Protein AF-A0A955G6Y8-F1 (afdb_monomer)

Structure (mmCIF, N/CA/C/O backbone):
data_AF-A0A955G6Y8-F1
#
_entry.id   AF-A0A955G6Y8-F1
#
loop_
_atom_site.group_PDB
_atom_site.id
_atom_site.type_symbol
_atom_site.label_atom_id
_atom_site.label_alt_id
_atom_site.label_comp_id
_atom_site.label_asym_id
_atom_site.label_entity_id
_atom_site.label_seq_id
_atom_site.pdbx_PDB_ins_code
_atom_site.Cartn_x
_atom_site.Cartn_y
_atom_site.Cartn_z
_atom_site.occupancy
_atom_site.B_iso_or_equiv
_atom_site.auth_seq_id
_atom_site.auth_comp_id
_atom_site.auth_asym_id
_atom_site.auth_atom_id
_atom_site.pdbx_PDB_model_num
ATOM 1 N N . ALA A 1 1 ? 24.377 -9.697 69.376 1.00 39.97 1 ALA A N 1
ATOM 2 C CA . ALA A 1 1 ? 24.903 -10.098 68.060 1.00 39.97 1 ALA A CA 1
ATOM 3 C C .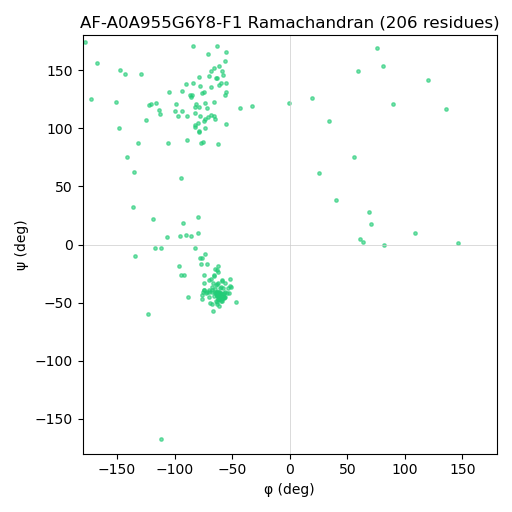 ALA A 1 1 ? 23.828 -9.850 67.005 1.00 39.97 1 ALA A C 1
ATOM 5 O O . ALA A 1 1 ? 22.808 -10.519 66.998 1.00 39.97 1 ALA A O 1
ATOM 6 N N . SER A 1 2 ? 23.995 -8.742 66.289 1.00 33.03 2 SER A N 1
ATOM 7 C CA . SER A 1 2 ? 23.931 -8.580 64.831 1.00 33.03 2 SER A CA 1
ATOM 8 C C . SER A 1 2 ? 23.219 -9.638 63.954 1.00 33.03 2 SER A C 1
ATOM 10 O O . SER A 1 2 ? 23.675 -10.774 63.922 1.00 33.03 2 SER A O 1
ATOM 12 N N . VAL A 1 3 ? 22.268 -9.134 63.134 1.00 37.19 3 VAL A N 1
ATOM 13 C CA . VAL A 1 3 ? 21.934 -9.435 61.705 1.00 37.19 3 VAL A CA 1
ATOM 14 C C . VAL A 1 3 ? 21.530 -10.877 61.310 1.00 37.19 3 VAL A C 1
ATOM 16 O O . VAL A 1 3 ? 22.011 -11.834 61.883 1.00 37.19 3 VAL A O 1
ATOM 19 N N . ALA A 1 4 ? 20.682 -11.168 60.315 1.00 33.84 4 ALA A N 1
ATOM 20 C CA . ALA A 1 4 ? 20.017 -10.410 59.252 1.00 33.84 4 ALA A CA 1
ATOM 21 C C . ALA A 1 4 ? 18.903 -11.283 58.624 1.00 33.84 4 ALA A C 1
ATOM 23 O O . ALA A 1 4 ? 19.052 -12.499 58.569 1.00 33.84 4 ALA A O 1
ATOM 24 N N . GLY A 1 5 ? 17.901 -10.631 58.017 1.00 31.22 5 GLY A N 1
ATOM 25 C CA . GLY A 1 5 ? 17.250 -11.076 56.769 1.00 31.22 5 GLY A CA 1
ATOM 26 C C . GLY A 1 5 ? 16.034 -12.008 56.914 1.00 31.22 5 GLY A C 1
ATOM 27 O O . GLY A 1 5 ? 16.149 -13.094 57.453 1.00 31.22 5 GLY A O 1
ATOM 28 N N . GLY A 1 6 ? 14.833 -11.686 56.428 1.00 28.47 6 GLY A N 1
ATOM 29 C CA . GLY A 1 6 ? 14.419 -10.565 55.589 1.00 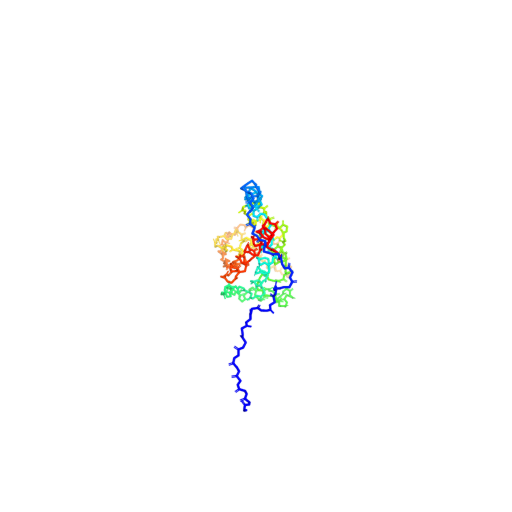28.47 6 GLY A CA 1
ATOM 30 C C . GLY A 1 6 ? 12.890 -10.517 55.428 1.00 28.47 6 GLY A C 1
ATOM 31 O O . GLY A 1 6 ? 12.259 -11.497 55.059 1.00 28.47 6 GLY A O 1
ATOM 32 N N . LEU A 1 7 ? 12.339 -9.350 55.774 1.00 33.78 7 LEU A N 1
ATOM 33 C CA . LEU A 1 7 ? 11.183 -8.621 55.227 1.00 33.78 7 LEU A CA 1
ATOM 34 C C . LEU A 1 7 ? 9.966 -9.396 54.678 1.00 33.78 7 LEU A C 1
ATOM 36 O O . LEU A 1 7 ? 9.930 -9.834 53.532 1.00 33.78 7 LEU A O 1
ATOM 40 N N . SER A 1 8 ? 8.883 -9.370 55.467 1.00 36.66 8 SER A N 1
ATOM 41 C CA . SER A 1 8 ? 7.506 -9.514 54.980 1.00 36.66 8 SER A CA 1
ATOM 42 C C . SER A 1 8 ? 7.050 -8.206 54.321 1.00 36.66 8 SER A C 1
ATOM 44 O O . SER A 1 8 ? 7.132 -7.147 54.946 1.00 36.66 8 SER A O 1
ATOM 46 N N . MET A 1 9 ? 6.491 -8.275 53.112 1.00 33.09 9 MET A N 1
ATOM 47 C CA . MET A 1 9 ? 5.860 -7.134 52.439 1.00 33.09 9 MET A CA 1
ATOM 48 C C . MET A 1 9 ? 4.344 -7.118 52.705 1.00 33.09 9 MET A C 1
ATOM 50 O O . MET A 1 9 ? 3.520 -7.148 51.800 1.00 33.09 9 MET A O 1
ATOM 54 N N . ARG A 1 10 ? 3.967 -7.086 53.990 1.00 38.72 10 ARG A N 1
ATOM 55 C CA . ARG A 1 10 ? 2.592 -6.812 54.450 1.00 38.72 10 ARG A CA 1
ATOM 56 C C . ARG A 1 10 ? 2.355 -5.323 54.743 1.00 38.72 10 ARG A C 1
ATOM 58 O O . ARG A 1 10 ? 1.424 -4.979 55.462 1.00 38.72 10 ARG A O 1
ATOM 65 N N . GLN A 1 11 ? 3.195 -4.426 54.228 1.00 36.91 11 GLN A N 1
ATOM 66 C CA . GLN A 1 11 ? 3.190 -3.015 54.622 1.00 36.91 11 GLN A CA 1
ATOM 67 C C . GLN A 1 11 ? 3.294 -2.049 53.440 1.00 36.91 11 GLN A C 1
ATOM 69 O O . GLN A 1 11 ? 4.221 -1.261 53.413 1.00 36.91 11 GLN A O 1
ATOM 74 N N . ILE A 1 12 ? 2.323 -2.050 52.522 1.00 34.78 12 ILE A N 1
ATOM 75 C CA . ILE A 1 12 ? 1.779 -0.803 51.948 1.00 34.78 12 ILE A CA 1
ATOM 76 C C . ILE A 1 12 ? 0.298 -1.064 51.633 1.00 34.78 12 ILE A C 1
ATOM 78 O O . ILE A 1 12 ? 0.004 -1.734 50.655 1.00 34.78 12 ILE A O 1
ATOM 82 N N . ALA A 1 13 ? -0.595 -0.603 52.522 1.00 33.00 13 ALA A N 1
ATOM 83 C CA . ALA A 1 13 ? -2.053 -0.377 52.360 1.00 33.00 13 ALA A CA 1
ATOM 84 C C . ALA A 1 13 ? -2.863 -0.650 53.650 1.00 33.00 13 ALA A C 1
ATOM 86 O O . ALA A 1 13 ? -4.073 -0.460 53.678 1.00 33.00 13 ALA A O 1
ATOM 87 N N . GLY A 1 14 ? -2.219 -1.028 54.759 1.00 27.75 14 GLY A N 1
ATOM 88 C CA . GLY A 1 14 ? -2.870 -1.190 56.068 1.00 27.75 14 GLY A CA 1
ATOM 89 C C . GLY A 1 14 ? -3.119 0.109 56.851 1.00 27.75 14 GLY A C 1
ATOM 90 O O . GLY A 1 14 ? -3.186 0.047 58.073 1.00 27.75 14 GLY A O 1
ATOM 91 N N . ALA A 1 15 ? -3.203 1.274 56.197 1.00 31.58 15 ALA A N 1
ATOM 92 C CA . ALA A 1 15 ? -3.318 2.569 56.885 1.00 31.58 15 ALA A CA 1
ATOM 93 C C . ALA A 1 15 ? -4.623 3.344 56.620 1.00 31.58 15 ALA A C 1
ATOM 95 O O . ALA A 1 15 ? -4.826 4.378 57.242 1.00 31.58 15 ALA A O 1
ATOM 96 N N . MET A 1 16 ? -5.531 2.859 55.763 1.00 29.95 16 MET A N 1
ATOM 97 C CA . MET A 1 16 ? -6.805 3.549 55.474 1.00 29.95 16 MET A CA 1
ATOM 98 C C . MET A 1 16 ? -8.028 2.616 55.430 1.00 29.95 16 MET A C 1
ATOM 100 O O . MET A 1 16 ? -8.950 2.874 54.672 1.00 29.95 16 MET A O 1
ATOM 104 N N . GLY A 1 17 ? -8.051 1.540 56.228 1.00 29.58 17 GLY A N 1
ATOM 105 C CA . GLY A 1 17 ? -9.288 0.873 56.685 1.00 29.58 17 GLY A CA 1
ATOM 106 C C . GLY A 1 17 ? -10.454 0.701 55.691 1.00 29.58 17 GLY A C 1
ATOM 107 O O . GLY A 1 17 ? -11.602 0.837 56.099 1.00 29.58 17 GLY A O 1
ATOM 108 N N . LEU A 1 18 ? -10.192 0.411 54.415 1.00 27.31 18 LEU A N 1
ATOM 109 C CA . LEU A 1 18 ? -11.218 0.250 53.384 1.00 27.31 18 LEU A CA 1
ATOM 110 C C . LEU A 1 18 ? -10.952 -1.042 52.612 1.00 27.31 18 LEU A C 1
ATOM 112 O O . LEU A 1 18 ? -10.277 -1.062 51.586 1.00 27.31 18 LEU A O 1
ATOM 116 N N . THR A 1 19 ? -11.479 -2.153 53.117 1.00 27.14 19 THR A N 1
ATOM 117 C CA . THR A 1 19 ? -11.695 -3.353 52.303 1.00 27.14 19 THR A CA 1
ATOM 118 C C . THR A 1 19 ? -12.885 -3.092 51.387 1.00 27.14 19 THR A C 1
ATOM 120 O O . THR A 1 19 ? -14.031 -3.160 51.830 1.00 27.14 19 THR A O 1
ATOM 123 N N . PHE A 1 20 ? -12.628 -2.766 50.121 1.00 27.27 20 PHE A N 1
ATOM 124 C CA . PHE A 1 20 ? -13.670 -2.716 49.098 1.00 27.27 20 PHE A CA 1
ATOM 125 C C . PHE A 1 20 ? -13.932 -4.130 48.578 1.00 27.27 20 PHE A C 1
ATOM 127 O O . PHE A 1 20 ? -13.163 -4.668 47.785 1.00 27.27 20 PHE A O 1
ATOM 134 N N . GLU A 1 21 ? -15.030 -4.741 49.018 1.00 36.47 21 GLU A N 1
ATOM 135 C CA . GLU A 1 21 ? -15.583 -5.902 48.327 1.00 36.47 21 GLU A CA 1
ATOM 136 C C . GLU A 1 21 ? -16.361 -5.399 47.103 1.00 36.47 21 GLU A C 1
ATOM 138 O O . GLU A 1 21 ? -17.496 -4.929 47.199 1.00 36.47 21 GLU A O 1
ATOM 143 N N . PHE A 1 22 ? -15.721 -5.437 45.934 1.00 34.75 22 PHE A N 1
ATOM 144 C CA . PHE A 1 22 ? -16.349 -5.049 44.675 1.00 34.75 22 PHE A CA 1
ATOM 145 C C . PHE A 1 22 ? -17.251 -6.182 44.170 1.00 34.75 22 PHE A C 1
ATOM 147 O O . PHE A 1 22 ? -16.794 -7.129 43.534 1.00 34.75 22 PHE A O 1
ATOM 154 N N . ARG A 1 23 ? -18.554 -6.084 44.452 1.00 41.72 23 ARG A N 1
ATOM 155 C CA . ARG A 1 23 ? -19.601 -6.900 43.818 1.00 41.72 23 ARG A CA 1
ATOM 156 C C . ARG A 1 23 ? -20.366 -6.025 42.824 1.00 41.72 23 ARG A C 1
ATOM 158 O O . ARG A 1 23 ? -21.350 -5.398 43.222 1.00 41.72 23 ARG A O 1
ATOM 165 N N . PRO A 1 24 ? -19.923 -5.906 41.559 1.00 46.56 24 PRO A N 1
ATOM 166 C CA . PRO A 1 24 ? -20.679 -5.137 40.583 1.00 46.56 24 PRO A CA 1
ATOM 167 C C . PRO A 1 24 ? -22.069 -5.758 40.445 1.00 46.56 24 PRO A C 1
ATOM 169 O O . PRO A 1 24 ? -22.216 -6.982 40.439 1.00 46.56 24 PRO A O 1
ATOM 172 N N . SER A 1 25 ? -23.103 -4.924 40.346 1.00 46.06 25 SER A N 1
ATOM 173 C CA . SER A 1 25 ? -24.438 -5.448 40.078 1.00 46.06 25 SER A CA 1
ATOM 174 C C . SER A 1 25 ? -24.443 -6.127 38.697 1.00 46.06 25 SER A C 1
ATOM 176 O O . SER A 1 25 ? -23.808 -5.616 37.765 1.00 46.06 25 SER A O 1
ATOM 178 N N . PRO A 1 26 ? -25.173 -7.245 38.517 1.00 58.19 26 PRO A N 1
ATOM 179 C CA . PRO A 1 26 ? -25.300 -7.900 37.215 1.00 58.19 26 PRO A CA 1
ATOM 180 C C . PRO A 1 26 ? -25.740 -6.948 36.092 1.00 58.19 26 PRO A C 1
ATOM 182 O O . PRO A 1 26 ? -25.324 -7.120 34.955 1.00 58.19 26 PRO A O 1
ATOM 185 N N . ALA A 1 27 ? -26.509 -5.899 36.410 1.00 52.41 27 ALA A N 1
ATOM 186 C CA . ALA A 1 27 ? -26.931 -4.872 35.456 1.00 52.41 27 ALA A CA 1
ATOM 187 C C . ALA A 1 27 ? -25.781 -3.959 34.979 1.00 52.41 27 ALA A C 1
ATOM 189 O O . ALA A 1 27 ? -25.710 -3.641 33.795 1.00 52.41 27 ALA A O 1
ATOM 190 N N . ILE A 1 28 ? -24.852 -3.565 35.865 1.00 56.50 28 ILE A N 1
ATOM 191 C CA . ILE A 1 28 ? -23.647 -2.807 35.472 1.00 56.50 28 ILE A CA 1
ATOM 192 C C . ILE A 1 28 ? -22.720 -3.693 34.633 1.00 56.50 28 ILE A C 1
ATOM 194 O O . ILE A 1 28 ? -22.142 -3.229 33.652 1.00 56.50 28 ILE A O 1
ATOM 198 N N . PHE A 1 29 ? -22.599 -4.972 34.996 1.00 57.12 29 PHE A N 1
ATOM 199 C CA . PHE A 1 29 ? -21.805 -5.945 34.247 1.00 57.12 29 PHE A CA 1
ATOM 200 C C . PHE A 1 29 ? -22.393 -6.206 32.850 1.00 57.12 29 PHE A C 1
ATOM 202 O O . PHE A 1 29 ? -21.665 -6.153 31.862 1.00 57.12 29 PHE A O 1
ATOM 209 N N . ALA A 1 30 ? -23.712 -6.384 32.747 1.00 61.28 30 ALA A N 1
ATOM 210 C CA . ALA A 1 30 ? -24.419 -6.527 31.476 1.00 61.28 30 ALA A CA 1
ATOM 211 C C . ALA A 1 30 ? -24.257 -5.282 30.588 1.00 61.28 30 ALA A C 1
ATOM 213 O O . ALA A 1 30 ? -23.850 -5.410 29.439 1.00 61.28 30 ALA A O 1
ATOM 214 N N . GLY A 1 31 ? -24.444 -4.073 31.134 1.00 64.69 31 GLY A N 1
ATOM 215 C CA . GLY A 1 31 ? -24.258 -2.833 30.371 1.00 64.69 31 GLY A CA 1
ATOM 216 C C . GLY A 1 31 ? -22.823 -2.628 29.863 1.00 64.69 31 GLY A C 1
ATOM 217 O O . GLY A 1 31 ? -22.617 -2.092 28.774 1.00 64.69 31 GLY A O 1
ATOM 218 N N . LYS A 1 32 ? -21.815 -3.085 30.617 1.00 67.06 32 LYS A N 1
ATOM 219 C CA . LYS A 1 32 ? -20.412 -3.087 30.177 1.00 67.06 32 LYS A CA 1
ATOM 220 C C . LYS A 1 32 ? -20.153 -4.137 29.088 1.00 67.06 32 LYS A C 1
ATOM 222 O O . LYS A 1 32 ? -19.488 -3.819 28.107 1.00 67.06 32 LYS A O 1
ATOM 227 N N . ILE A 1 33 ? -20.719 -5.341 29.193 1.00 70.06 33 ILE A N 1
ATOM 228 C CA . ILE A 1 33 ? -20.646 -6.347 28.118 1.00 70.06 33 ILE A CA 1
ATOM 229 C C . ILE A 1 33 ? -21.318 -5.841 26.839 1.00 70.06 33 ILE A C 1
ATOM 231 O O . ILE A 1 33 ? -20.732 -5.966 25.768 1.00 70.06 33 ILE A O 1
ATOM 235 N N . ASP A 1 34 ? -22.490 -5.217 26.937 1.00 71.50 34 ASP A N 1
ATOM 236 C CA . ASP A 1 34 ? -23.196 -4.667 25.776 1.00 71.50 34 ASP A CA 1
ATOM 237 C C . ASP A 1 34 ? -22.391 -3.548 25.106 1.00 71.50 34 ASP A C 1
ATOM 239 O O . ASP A 1 34 ? -22.283 -3.507 23.880 1.00 71.50 34 ASP A O 1
ATOM 243 N N . LYS A 1 35 ? -21.759 -2.671 25.897 1.00 71.88 35 LYS A N 1
ATOM 244 C CA . LYS A 1 35 ? -20.869 -1.619 25.389 1.00 71.88 35 LYS A CA 1
ATOM 245 C C . LYS A 1 35 ? -19.651 -2.198 24.663 1.00 71.88 35 LYS A C 1
ATOM 247 O O . LYS A 1 35 ? -19.354 -1.761 23.554 1.00 71.88 35 LYS A O 1
ATOM 252 N N . LEU A 1 36 ? -18.984 -3.196 25.247 1.00 71.19 36 LEU A N 1
ATOM 253 C CA . LEU A 1 36 ? -17.860 -3.888 24.608 1.00 71.19 36 LEU A CA 1
ATOM 254 C C . LEU A 1 36 ? -18.309 -4.595 23.319 1.00 71.19 36 LEU A C 1
ATOM 256 O O . LEU A 1 36 ? -17.661 -4.485 22.283 1.00 71.19 36 LEU A O 1
ATOM 260 N N . GLY A 1 37 ? -19.456 -5.271 23.366 1.00 67.94 37 GLY A N 1
ATOM 261 C CA . GLY A 1 37 ? -20.046 -5.965 22.228 1.00 67.94 37 GLY A CA 1
ATOM 262 C C . GLY A 1 37 ? -20.497 -5.033 21.104 1.00 67.94 37 GLY A C 1
ATOM 263 O O . GLY A 1 37 ? -20.510 -5.471 19.960 1.00 67.94 37 GLY A O 1
ATOM 264 N N . LEU A 1 38 ? -20.851 -3.776 21.397 1.00 71.06 38 LEU A N 1
ATOM 265 C CA . LEU A 1 38 ? -21.110 -2.724 20.405 1.00 71.06 38 LEU A CA 1
ATOM 266 C C . LEU A 1 38 ? -19.810 -2.165 19.812 1.00 71.06 38 LEU A C 1
ATOM 268 O O . LEU A 1 38 ? -19.723 -2.016 18.594 1.00 71.06 38 LEU A O 1
ATOM 272 N N . ASP A 1 39 ? -18.800 -1.908 20.644 1.00 66.88 39 ASP A N 1
ATOM 273 C CA . ASP A 1 39 ? -17.496 -1.393 20.207 1.00 66.88 39 ASP A CA 1
ATOM 274 C C . ASP A 1 39 ? -16.749 -2.394 19.301 1.00 66.88 39 ASP A C 1
ATOM 276 O O . ASP A 1 39 ? -16.113 -1.987 18.330 1.00 66.88 39 ASP A O 1
ATOM 280 N N . ILE A 1 40 ? -16.887 -3.702 19.552 1.00 73.75 40 ILE A N 1
ATOM 281 C CA . ILE A 1 40 ? -16.264 -4.768 18.745 1.00 73.75 40 ILE A CA 1
ATOM 282 C C . ILE A 1 40 ? -16.987 -5.000 17.402 1.00 73.75 40 ILE A C 1
ATOM 284 O O . ILE A 1 40 ? -16.437 -5.641 16.508 1.00 73.75 40 ILE A O 1
ATOM 288 N N . ARG A 1 41 ? -18.191 -4.445 17.181 1.00 75.12 41 ARG A N 1
ATOM 289 C CA . ARG A 1 41 ? -18.917 -4.640 15.903 1.00 75.12 41 ARG A CA 1
ATOM 290 C C . ARG A 1 41 ? -18.209 -4.024 14.705 1.00 75.12 41 ARG A C 1
ATOM 292 O O . ARG A 1 41 ? -18.485 -4.426 13.578 1.00 75.12 41 ARG A O 1
ATOM 299 N N . SER A 1 42 ? -17.326 -3.055 14.940 1.00 85.00 42 SER A N 1
ATOM 300 C CA . SER A 1 42 ? -16.612 -2.355 13.882 1.00 85.00 42 SER A CA 1
ATOM 301 C C . SER A 1 42 ? -15.105 -2.423 14.085 1.00 85.00 42 SER A C 1
ATOM 303 O O . SER A 1 42 ? -14.525 -1.687 14.879 1.00 85.00 42 SER A O 1
ATOM 305 N N . PHE A 1 43 ? -14.443 -3.221 13.254 1.00 86.75 43 PHE A N 1
ATOM 306 C CA . PHE A 1 43 ? -12.987 -3.246 13.122 1.00 86.75 43 PHE A CA 1
ATOM 307 C C . PHE A 1 43 ? -12.455 -2.101 12.257 1.00 86.75 43 PHE A C 1
ATOM 309 O O . PHE A 1 43 ? -11.273 -2.066 11.923 1.00 86.75 43 PHE A O 1
ATOM 316 N N . ARG A 1 44 ? -13.293 -1.125 11.890 1.00 88.81 44 ARG A N 1
ATOM 317 C CA . ARG A 1 44 ? -12.882 0.003 11.046 1.00 88.81 44 ARG A CA 1
ATOM 318 C C . ARG A 1 44 ? -11.678 0.748 11.622 1.00 88.81 44 ARG A C 1
ATOM 320 O O . ARG A 1 44 ? -10.791 1.163 10.872 1.00 88.81 44 ARG A O 1
ATOM 327 N N . GLU A 1 45 ? -11.669 0.960 12.933 1.00 93.94 45 GLU A N 1
ATOM 328 C CA . GLU A 1 45 ? -10.582 1.648 13.623 1.00 93.94 45 GLU A CA 1
ATOM 329 C C . GLU A 1 45 ? -9.263 0.857 13.596 1.00 93.94 45 GLU A C 1
ATOM 331 O O . GLU A 1 45 ? -8.298 1.400 13.050 1.00 93.94 45 GLU A O 1
ATOM 336 N N . PRO A 1 46 ? -9.186 -0.398 14.086 1.00 92.94 46 PRO A N 1
ATOM 337 C CA . PRO A 1 46 ? -7.943 -1.166 14.047 1.00 92.94 46 PRO A CA 1
ATOM 338 C C . PRO A 1 46 ? -7.488 -1.442 12.608 1.00 92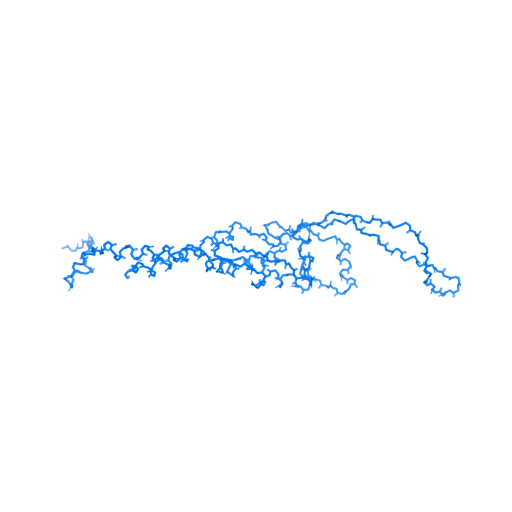.94 46 PRO A C 1
ATOM 340 O O . PRO A 1 46 ? -6.302 -1.326 12.323 1.00 92.94 46 PRO A O 1
ATOM 343 N N . LEU A 1 47 ? -8.406 -1.642 11.650 1.00 91.19 47 LEU A N 1
ATOM 344 C CA . LEU A 1 47 ? -8.066 -1.720 10.221 1.00 91.19 47 LEU A CA 1
ATOM 345 C C . LEU A 1 47 ? -7.425 -0.424 9.704 1.00 91.19 47 LEU A C 1
ATOM 347 O O . LEU A 1 47 ? -6.462 -0.458 8.941 1.00 91.19 47 LEU A O 1
ATOM 351 N N . THR A 1 48 ? -7.939 0.736 10.119 1.00 96.75 48 THR A N 1
ATOM 352 C CA . THR A 1 48 ? -7.358 2.035 9.748 1.00 96.75 48 THR A CA 1
ATOM 353 C C . THR A 1 48 ? -5.960 2.212 10.333 1.00 96.75 48 THR A C 1
ATOM 355 O O . THR A 1 48 ? -5.077 2.717 9.634 1.00 96.75 48 THR A O 1
ATOM 358 N N . ARG A 1 49 ? -5.754 1.804 11.592 1.00 97.62 49 ARG A N 1
ATOM 359 C CA . ARG A 1 49 ? -4.441 1.828 12.249 1.00 97.62 49 ARG A CA 1
ATOM 360 C C . ARG A 1 49 ? -3.470 0.891 11.528 1.00 97.62 49 ARG A C 1
ATOM 362 O O . ARG A 1 49 ? -2.437 1.367 11.069 1.00 97.62 49 ARG A O 1
ATOM 369 N N . ALA A 1 50 ? -3.859 -0.360 11.287 1.00 90.38 50 ALA A N 1
ATOM 370 C CA . ALA A 1 50 ? -3.052 -1.374 10.609 1.00 90.38 50 ALA A CA 1
ATOM 371 C C . ALA A 1 50 ? -2.604 -0.921 9.210 1.00 90.38 50 ALA A C 1
ATOM 373 O O . ALA A 1 50 ? -1.424 -1.001 8.866 1.00 90.38 50 ALA A O 1
ATOM 374 N N . VAL A 1 51 ? -3.521 -0.353 8.416 1.00 93.19 51 VAL A N 1
ATOM 375 C CA . VAL A 1 51 ? -3.182 0.163 7.082 1.00 93.19 51 VAL A CA 1
ATOM 376 C C . VAL A 1 51 ? -2.144 1.287 7.160 1.00 93.19 51 VAL A C 1
ATOM 378 O O . VAL A 1 51 ? -1.191 1.304 6.383 1.00 93.19 51 VAL A O 1
ATOM 381 N N . LYS A 1 52 ? -2.322 2.243 8.077 1.00 97.81 52 LYS A N 1
ATOM 382 C CA . LYS A 1 52 ? -1.447 3.421 8.185 1.00 97.81 52 LYS A CA 1
ATOM 383 C C . LYS A 1 52 ? -0.090 3.111 8.809 1.00 97.81 52 LYS A C 1
ATOM 385 O O . LYS A 1 52 ? 0.902 3.688 8.375 1.00 97.81 52 LYS A O 1
ATOM 390 N N . GLN A 1 53 ? -0.078 2.279 9.843 1.00 97.81 53 GLN A N 1
ATOM 391 C CA . GLN A 1 53 ? 1.082 2.048 10.700 1.00 97.81 53 GLN A CA 1
ATOM 392 C C . GLN A 1 53 ? 1.941 0.882 10.217 1.00 97.81 53 GLN A C 1
ATOM 394 O O . GLN A 1 53 ? 3.141 0.907 10.456 1.00 97.81 53 GLN A O 1
ATOM 399 N N . VAL A 1 54 ? 1.358 -0.087 9.501 1.00 94.94 54 VAL A N 1
ATOM 400 C CA . VAL A 1 54 ? 2.069 -1.308 9.0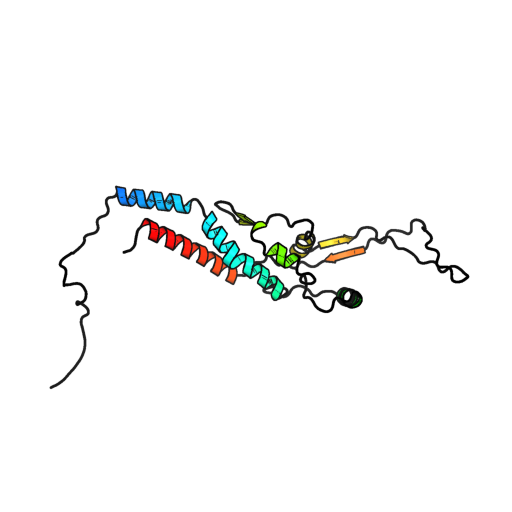95 1.00 94.94 54 VAL A CA 1
ATOM 401 C C . VAL A 1 54 ? 2.055 -1.492 7.582 1.00 94.94 54 VAL A C 1
ATOM 403 O O . VAL A 1 54 ? 3.101 -1.454 6.940 1.00 94.94 54 VAL A O 1
ATOM 406 N N . VAL A 1 55 ? 0.871 -1.602 6.970 1.00 93.12 55 VAL A N 1
ATOM 407 C CA . VAL A 1 55 ? 0.755 -1.991 5.552 1.00 93.12 55 VAL A CA 1
ATOM 408 C C . VAL A 1 55 ? 1.381 -0.960 4.609 1.00 93.12 55 VAL A C 1
ATOM 410 O O . VAL A 1 55 ? 2.157 -1.316 3.727 1.00 93.12 55 VAL A O 1
ATOM 413 N N . ILE A 1 56 ? 1.065 0.330 4.770 1.00 97.25 56 ILE A N 1
ATOM 414 C CA . ILE A 1 56 ? 1.630 1.393 3.923 1.00 97.25 56 ILE A CA 1
ATOM 415 C C . ILE A 1 56 ? 3.162 1.488 4.075 1.00 97.25 56 ILE A C 1
ATOM 417 O O . ILE A 1 56 ? 3.843 1.562 3.044 1.00 97.25 56 ILE A O 1
ATOM 421 N N . PRO A 1 57 ? 3.724 1.485 5.300 1.00 98.31 57 PRO A N 1
ATOM 422 C CA . PRO A 1 57 ? 5.167 1.378 5.501 1.00 98.31 57 PRO A CA 1
ATOM 423 C C . PRO A 1 57 ? 5.788 0.129 4.865 1.00 98.31 57 PRO A C 1
ATOM 425 O O . PRO A 1 57 ? 6.769 0.268 4.139 1.00 98.31 57 PRO A O 1
ATOM 428 N N . SER A 1 58 ? 5.184 -1.050 5.030 1.00 95.81 58 SER A N 1
ATOM 429 C CA . SER A 1 58 ? 5.673 -2.301 4.432 1.00 95.81 58 SER A CA 1
ATOM 430 C C . SER A 1 58 ? 5.722 -2.244 2.902 1.00 95.81 58 SER A C 1
ATOM 432 O O . SER A 1 58 ? 6.735 -2.591 2.291 1.00 95.81 58 SER A O 1
ATOM 434 N N . ILE A 1 59 ? 4.676 -1.706 2.262 1.00 96.12 59 ILE A N 1
ATOM 435 C CA . ILE A 1 59 ? 4.655 -1.492 0.808 1.00 96.12 59 ILE A CA 1
ATOM 436 C C . ILE A 1 59 ? 5.815 -0.590 0.387 1.00 96.12 59 ILE A C 1
ATOM 438 O O . ILE A 1 59 ? 6.486 -0.869 -0.606 1.00 96.12 59 ILE A O 1
ATOM 442 N N . ARG A 1 60 ? 6.063 0.502 1.121 1.00 97.50 60 ARG A N 1
ATOM 443 C CA . ARG A 1 60 ? 7.193 1.397 0.837 1.00 97.50 60 ARG A CA 1
ATOM 444 C C . ARG A 1 60 ? 8.522 0.657 0.950 1.00 97.50 60 ARG A C 1
ATOM 446 O O . ARG A 1 60 ? 9.365 0.828 0.076 1.00 97.50 60 ARG A O 1
ATOM 453 N N . GLU A 1 61 ? 8.674 -0.174 1.970 1.00 97.06 61 GLU A N 1
ATOM 454 C CA . GLU A 1 61 ? 9.887 -0.954 2.180 1.00 97.06 61 GLU A CA 1
ATOM 455 C C . GLU A 1 61 ? 10.117 -1.978 1.064 1.00 97.06 61 GLU A C 1
ATOM 457 O O . GLU A 1 61 ? 11.230 -2.102 0.567 1.00 97.06 61 GLU A O 1
ATOM 462 N N . ASN A 1 62 ? 9.056 -2.609 0.552 1.00 96.25 62 ASN A N 1
ATOM 463 C CA . ASN A 1 62 ? 9.155 -3.481 -0.622 1.00 96.25 62 ASN A CA 1
ATOM 464 C C . ASN A 1 62 ? 9.723 -2.746 -1.845 1.00 96.25 62 ASN A C 1
ATOM 466 O O . ASN A 1 62 ? 10.492 -3.330 -2.602 1.00 96.25 62 ASN A O 1
ATOM 470 N N . PHE A 1 63 ? 9.370 -1.470 -2.050 1.00 96.56 63 PHE A N 1
ATOM 471 C CA . PHE A 1 63 ? 9.976 -0.659 -3.111 1.00 96.56 63 PHE A CA 1
ATOM 472 C C . PHE A 1 63 ? 11.436 -0.312 -2.822 1.00 96.56 63 PHE A C 1
ATOM 474 O O . PHE A 1 63 ? 12.254 -0.424 -3.730 1.00 96.56 63 PHE A O 1
ATOM 481 N N . ASN A 1 64 ? 11.752 0.105 -1.594 1.00 94.94 64 ASN A N 1
ATOM 482 C CA . ASN A 1 64 ? 13.106 0.506 -1.201 1.00 94.94 64 ASN A CA 1
ATOM 483 C C . ASN A 1 64 ? 14.105 -0.654 -1.312 1.00 94.94 64 ASN A C 1
ATOM 485 O O . ASN A 1 64 ? 15.215 -0.463 -1.795 1.00 94.94 64 ASN A O 1
ATOM 489 N N . ALA A 1 65 ? 13.692 -1.854 -0.903 1.00 94.75 65 ALA A N 1
ATOM 490 C CA . ALA A 1 65 ? 14.497 -3.069 -0.991 1.00 94.75 65 ALA A CA 1
ATOM 491 C C . ALA A 1 65 ? 14.542 -3.665 -2.411 1.00 94.75 65 ALA A C 1
ATOM 493 O O . ALA A 1 65 ? 15.327 -4.570 -2.680 1.00 94.75 65 ALA A O 1
ATOM 494 N N . GLY A 1 66 ? 13.693 -3.185 -3.329 1.00 94.81 66 GLY A N 1
ATOM 495 C CA . GLY A 1 66 ? 13.544 -3.775 -4.659 1.00 94.81 66 GLY A CA 1
ATOM 496 C C . GLY A 1 66 ? 12.894 -5.162 -4.640 1.00 94.81 66 GLY A C 1
ATOM 497 O O . GLY A 1 66 ? 13.155 -5.951 -5.543 1.00 94.81 66 GLY A O 1
ATOM 498 N N . GLY A 1 67 ? 12.055 -5.448 -3.641 1.00 95.31 67 GLY A N 1
ATOM 499 C CA . GLY A 1 67 ? 11.388 -6.730 -3.394 1.00 95.31 67 GLY A CA 1
ATOM 500 C C . GLY A 1 67 ? 11.740 -7.331 -2.031 1.00 95.31 67 GLY A C 1
ATOM 501 O O . GLY A 1 67 ? 12.876 -7.222 -1.582 1.00 95.31 67 GLY A O 1
ATOM 502 N N . ARG A 1 68 ? 10.749 -7.942 -1.366 1.00 94.50 68 ARG A N 1
ATOM 503 C CA . ARG A 1 68 ? 10.909 -8.722 -0.127 1.00 94.50 68 ARG A CA 1
ATOM 504 C C . ARG A 1 68 ? 9.966 -9.939 -0.130 1.00 94.50 68 ARG A C 1
ATOM 506 O O . ARG A 1 68 ? 8.867 -9.819 -0.685 1.00 94.50 68 ARG A O 1
ATOM 513 N N . PRO A 1 69 ? 10.361 -11.077 0.475 1.00 94.50 69 PRO A N 1
ATOM 514 C CA . PRO A 1 69 ? 11.671 -11.311 1.097 1.00 94.50 69 PRO A CA 1
ATOM 515 C C . PRO A 1 69 ? 12.767 -11.507 0.040 1.00 94.50 69 PRO A C 1
ATOM 517 O O . PRO A 1 69 ? 13.920 -11.148 0.263 1.00 94.50 69 PRO A O 1
ATOM 520 N N . ASP A 1 70 ? 12.374 -11.976 -1.144 1.00 94.00 70 ASP A N 1
ATOM 521 C CA . ASP A 1 70 ? 13.246 -12.115 -2.299 1.00 94.00 70 ASP A CA 1
ATOM 522 C C . ASP A 1 70 ? 13.240 -10.834 -3.154 1.00 94.00 70 ASP A C 1
ATOM 524 O O . ASP A 1 70 ? 12.168 -10.268 -3.425 1.00 94.00 70 ASP A O 1
ATOM 528 N N . PRO A 1 71 ? 14.411 -10.390 -3.644 1.00 95.00 71 PRO A N 1
ATOM 529 C CA . PRO A 1 71 ? 14.493 -9.302 -4.606 1.00 95.00 71 PRO A CA 1
ATOM 530 C C . PRO A 1 71 ? 13.703 -9.606 -5.882 1.00 95.00 71 PRO A C 1
ATOM 532 O O . PRO A 1 71 ? 13.634 -10.740 -6.365 1.00 95.00 71 PRO A O 1
ATOM 535 N N . TRP A 1 72 ? 13.125 -8.571 -6.483 1.00 95.19 72 TRP A N 1
ATOM 536 C CA . TRP A 1 72 ? 12.416 -8.697 -7.747 1.00 95.19 72 TRP A CA 1
ATOM 537 C C . TRP A 1 72 ? 13.353 -9.083 -8.894 1.00 95.19 72 TRP A C 1
ATOM 539 O O . TRP A 1 72 ? 14.506 -8.652 -8.929 1.00 95.19 72 TRP A O 1
ATOM 549 N N . PRO A 1 73 ? 12.829 -9.773 -9.925 1.00 93.56 73 PRO A N 1
ATOM 550 C CA . PRO A 1 73 ? 13.602 -10.073 -11.119 1.00 93.56 73 PRO A CA 1
ATOM 551 C C . PRO A 1 73 ? 14.176 -8.814 -11.771 1.00 93.56 73 PRO A C 1
ATOM 553 O O . PRO A 1 73 ? 13.448 -7.838 -12.040 1.00 93.56 73 PRO A O 1
ATOM 556 N N . GLU A 1 74 ? 15.473 -8.882 -12.065 1.00 92.12 74 GLU A N 1
ATOM 557 C CA . GLU A 1 74 ? 16.237 -7.797 -12.666 1.00 92.12 74 GLU A CA 1
ATOM 558 C C . GLU A 1 74 ? 15.639 -7.322 -13.997 1.00 92.12 74 GLU A C 1
ATOM 560 O O . GLU A 1 74 ? 14.879 -8.010 -14.691 1.00 92.12 74 GLU A O 1
ATOM 565 N N . LEU A 1 75 ? 15.970 -6.085 -14.361 1.00 89.62 75 LEU A N 1
ATOM 566 C CA . LEU A 1 75 ? 15.651 -5.563 -15.682 1.00 89.62 75 LEU A CA 1
ATOM 567 C C . LEU A 1 75 ? 16.660 -6.097 -16.697 1.00 89.62 75 LEU A C 1
ATOM 569 O O . LEU A 1 75 ? 17.848 -6.195 -16.413 1.00 89.62 75 LEU A O 1
ATOM 573 N N . SER A 1 76 ? 16.194 -6.377 -17.915 1.00 87.25 76 SER A N 1
ATOM 574 C CA . SER A 1 76 ? 17.097 -6.752 -19.008 1.00 87.25 76 SER A CA 1
ATOM 575 C C . SER A 1 76 ? 18.131 -5.655 -19.284 1.00 87.25 76 SER A C 1
ATOM 577 O O . SER A 1 76 ? 17.809 -4.466 -19.187 1.00 87.25 76 SER A O 1
ATOM 579 N N . GLN A 1 77 ? 19.324 -6.041 -19.746 1.00 87.56 77 GLN A N 1
ATOM 580 C CA . GLN A 1 77 ? 20.375 -5.090 -20.126 1.00 87.56 77 GLN A CA 1
ATOM 581 C C . GLN A 1 77 ? 19.870 -4.045 -21.130 1.00 87.56 77 GLN A C 1
ATOM 583 O O . GLN A 1 77 ? 20.068 -2.850 -20.942 1.00 87.56 77 GLN A O 1
ATOM 588 N N . SER A 1 78 ? 19.077 -4.479 -22.115 1.00 85.88 78 SER A N 1
ATOM 589 C CA . SER A 1 78 ? 18.462 -3.576 -23.094 1.00 85.88 78 SER A CA 1
ATOM 590 C C . SER A 1 78 ? 17.623 -2.465 -22.451 1.00 85.88 78 SER A C 1
ATOM 592 O O . SER A 1 78 ? 17.569 -1.352 -22.966 1.00 85.88 78 SER A O 1
ATOM 594 N N . THR A 1 79 ? 16.971 -2.737 -21.315 1.00 86.56 79 THR A N 1
ATOM 595 C CA . THR A 1 79 ? 16.190 -1.740 -20.575 1.00 86.56 79 THR A CA 1
ATOM 596 C C . THR A 1 79 ? 17.106 -0.740 -19.884 1.00 86.56 79 THR A C 1
ATOM 598 O O . THR A 1 79 ? 16.820 0.457 -19.937 1.00 86.56 79 THR A O 1
ATOM 601 N N . TRP A 1 80 ? 18.206 -1.201 -19.286 1.00 87.44 80 TRP A N 1
ATOM 602 C CA . TRP A 1 80 ? 19.223 -0.329 -18.695 1.00 87.44 80 TRP A CA 1
ATOM 603 C C . TRP A 1 80 ? 19.864 0.585 -19.734 1.00 87.44 80 TRP A C 1
ATOM 605 O O . TRP A 1 80 ? 19.873 1.800 -19.540 1.00 87.44 80 TRP A O 1
ATOM 615 N N . ASP A 1 81 ? 20.266 0.039 -20.880 1.00 87.94 81 ASP A N 1
ATOM 616 C CA . ASP A 1 81 ? 20.837 0.814 -21.986 1.00 87.94 81 ASP A CA 1
ATOM 617 C C . ASP A 1 81 ? 19.837 1.866 -22.486 1.00 87.94 81 ASP A C 1
ATOM 619 O O . ASP A 1 81 ? 20.175 3.027 -22.717 1.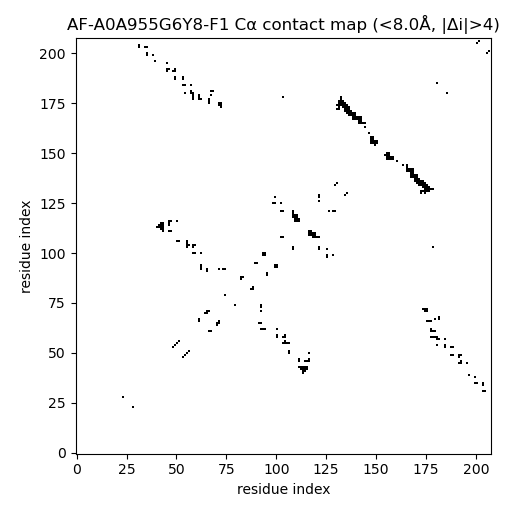00 87.94 81 ASP A O 1
ATOM 623 N N . SER A 1 82 ? 18.559 1.487 -22.586 1.00 86.44 82 SER A N 1
ATOM 624 C CA . SER A 1 82 ? 17.484 2.392 -22.991 1.00 86.44 82 SER A CA 1
ATOM 625 C C . SER A 1 82 ? 17.224 3.508 -21.971 1.00 86.44 82 SER A C 1
ATOM 627 O O . SER A 1 82 ? 16.834 4.611 -22.360 1.00 86.44 82 SER A O 1
ATOM 629 N N . ARG A 1 83 ? 17.401 3.247 -20.671 1.00 88.62 83 ARG A N 1
ATOM 630 C CA . ARG A 1 83 ? 17.319 4.274 -19.619 1.00 88.62 83 ARG A CA 1
ATOM 631 C C . ARG A 1 83 ? 18.508 5.226 -19.718 1.00 88.62 83 ARG A C 1
ATOM 633 O O . ARG A 1 83 ? 18.299 6.432 -19.830 1.00 88.62 83 ARG A O 1
ATOM 640 N N . ALA A 1 84 ? 19.722 4.684 -19.792 1.00 87.12 84 ALA A N 1
ATOM 641 C CA . ALA A 1 84 ? 20.949 5.463 -19.916 1.00 87.12 84 ALA A CA 1
ATOM 642 C C . ALA A 1 84 ? 20.921 6.383 -21.149 1.00 87.12 84 ALA A C 1
ATOM 644 O O . ALA A 1 84 ? 21.180 7.579 -21.035 1.00 87.12 84 ALA A O 1
ATOM 645 N N . ALA A 1 85 ? 20.484 5.870 -22.305 1.00 88.25 85 ALA A N 1
ATOM 646 C CA . ALA A 1 85 ? 20.345 6.647 -23.538 1.00 88.25 85 ALA A CA 1
ATOM 647 C C . ALA A 1 85 ? 19.324 7.798 -23.441 1.00 88.25 85 ALA A C 1
ATOM 649 O O . ALA A 1 85 ? 19.407 8.763 -24.196 1.00 88.25 85 ALA A O 1
ATOM 650 N N . ARG A 1 86 ? 18.356 7.715 -22.518 1.00 86.62 86 ARG A N 1
ATOM 651 C CA . ARG A 1 86 ? 17.386 8.788 -22.232 1.00 86.62 86 ARG A CA 1
ATOM 652 C C . ARG A 1 86 ? 17.864 9.758 -21.148 1.00 86.62 86 ARG A C 1
ATOM 654 O O . ARG A 1 86 ? 17.080 10.589 -20.699 1.00 86.62 86 ARG A O 1
ATOM 661 N N . GLY A 1 87 ? 19.119 9.646 -20.713 1.00 86.12 87 GLY A N 1
ATOM 662 C CA . GLY A 1 87 ? 19.663 10.436 -19.610 1.00 86.12 87 GLY A CA 1
ATOM 663 C C . GLY A 1 87 ? 19.083 10.042 -18.252 1.00 86.12 87 GLY A C 1
ATOM 664 O O . GLY A 1 87 ? 19.149 10.821 -17.307 1.00 86.12 87 GLY A O 1
ATOM 665 N N . TRP A 1 88 ? 18.479 8.856 -18.142 1.00 82.88 88 TRP A N 1
ATOM 666 C CA . TRP A 1 88 ? 17.993 8.333 -16.870 1.00 82.88 88 TRP A CA 1
ATOM 667 C C . TRP A 1 88 ? 19.126 7.553 -16.214 1.00 82.88 88 TRP A C 1
ATOM 669 O O . TRP A 1 88 ? 19.308 6.360 -16.461 1.00 82.88 88 TRP A O 1
ATOM 679 N N . SER A 1 89 ? 19.926 8.262 -15.421 1.00 60.28 89 SER A N 1
ATOM 680 C CA . SER A 1 89 ? 20.983 7.685 -14.597 1.00 60.28 89 SER A CA 1
ATOM 681 C C . SER A 1 89 ? 20.415 7.303 -13.234 1.00 60.28 89 SER A C 1
ATOM 683 O O . SER A 1 89 ? 20.098 8.177 -12.428 1.00 60.28 89 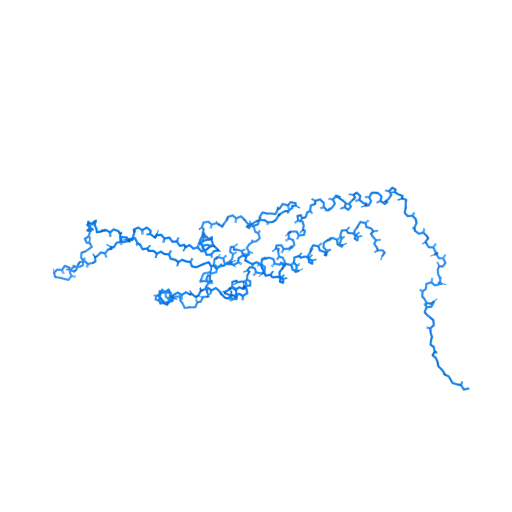SER A O 1
ATOM 685 N N . GLY A 1 90 ? 20.310 6.005 -12.968 1.00 59.81 90 GLY A N 1
ATOM 686 C CA . GLY A 1 90 ? 19.902 5.512 -11.657 1.00 59.81 90 GLY A CA 1
ATOM 687 C C . GLY A 1 90 ? 18.392 5.540 -11.424 1.00 59.81 90 GLY A C 1
ATOM 688 O O . GLY A 1 90 ? 17.630 6.286 -12.041 1.00 59.81 90 GLY A O 1
ATOM 689 N N . GLY A 1 91 ? 17.961 4.638 -10.556 1.00 68.00 91 GLY A N 1
ATOM 690 C CA . GLY A 1 91 ? 16.566 4.393 -10.239 1.00 68.00 91 GLY A CA 1
ATOM 691 C C . GLY A 1 91 ? 16.315 2.898 -10.193 1.00 68.00 91 GLY A C 1
ATOM 692 O O . GLY A 1 91 ? 16.427 2.211 -11.217 1.00 68.00 91 GLY A O 1
ATOM 693 N N . ASP A 1 92 ? 15.951 2.418 -9.010 1.00 85.44 92 ASP A N 1
ATOM 694 C CA . ASP A 1 92 ? 15.660 1.012 -8.790 1.00 85.44 92 ASP A CA 1
ATOM 695 C C . ASP A 1 92 ? 14.450 0.565 -9.611 1.00 85.44 92 ASP A C 1
ATOM 697 O O . ASP A 1 92 ? 13.732 1.332 -10.282 1.00 85.44 92 ASP A O 1
ATOM 701 N N . ILE A 1 93 ? 14.237 -0.738 -9.607 1.00 91.81 93 ILE A N 1
ATOM 702 C CA . ILE A 1 93 ? 13.117 -1.364 -10.284 1.00 91.81 93 ILE A CA 1
ATOM 703 C C . ILE A 1 93 ? 11.814 -0.738 -9.747 1.00 91.81 93 ILE A C 1
ATOM 705 O O . ILE A 1 93 ? 11.616 -0.605 -8.549 1.00 91.81 93 ILE A O 1
ATOM 709 N N . LEU A 1 94 ? 10.941 -0.281 -10.654 1.00 91.75 94 LEU A N 1
ATOM 710 C CA . LEU A 1 94 ? 9.706 0.473 -10.357 1.00 91.75 94 LEU A CA 1
ATOM 711 C C . LEU A 1 94 ? 9.854 1.864 -9.698 1.00 91.75 94 LEU A C 1
ATOM 713 O O . LEU A 1 94 ? 8.835 2.529 -9.488 1.00 91.75 94 LEU A O 1
ATOM 717 N N . LEU A 1 95 ? 11.072 2.363 -9.464 1.00 91.56 95 LEU A N 1
ATOM 718 C CA . LEU A 1 95 ? 11.312 3.647 -8.784 1.00 91.56 95 LEU A CA 1
ATOM 719 C C . LEU A 1 95 ? 11.775 4.797 -9.679 1.00 91.56 95 LEU A C 1
ATOM 721 O O . LEU A 1 95 ? 11.991 5.903 -9.202 1.00 91.56 95 LEU A O 1
ATOM 725 N N . LEU A 1 96 ? 11.792 4.592 -10.990 1.00 87.38 96 LEU A N 1
ATOM 726 C CA . LEU A 1 96 ? 12.254 5.573 -11.971 1.00 87.38 96 LEU A CA 1
ATOM 727 C C . LEU A 1 96 ? 11.723 7.016 -11.786 1.00 87.38 96 LEU A C 1
ATOM 729 O O . LEU A 1 96 ? 12.496 7.962 -11.820 1.00 87.38 96 LEU A O 1
ATOM 733 N N . SER A 1 97 ? 10.408 7.202 -11.618 1.00 87.69 97 SER A N 1
ATOM 734 C CA . SER A 1 97 ? 9.791 8.518 -11.334 1.00 87.69 97 SER A CA 1
ATOM 735 C C . SER A 1 97 ? 9.206 8.613 -9.920 1.00 87.69 97 SER A C 1
ATOM 737 O O . SER A 1 97 ? 8.598 9.623 -9.542 1.00 87.69 97 SER A O 1
ATOM 739 N N . GLY A 1 98 ? 9.274 7.512 -9.167 1.00 91.88 98 GLY A N 1
ATOM 740 C CA . GLY A 1 98 ? 8.576 7.304 -7.899 1.00 91.88 98 GLY A CA 1
ATOM 741 C C . GLY A 1 98 ? 7.039 7.360 -7.967 1.00 91.88 98 GLY A C 1
ATOM 742 O O . GLY A 1 98 ? 6.387 7.318 -6.928 1.00 91.88 98 GLY A O 1
ATOM 743 N N . LEU A 1 99 ? 6.415 7.485 -9.148 1.00 93.88 99 LEU A N 1
ATOM 744 C CA . LEU A 1 99 ? 4.955 7.638 -9.247 1.00 93.88 99 LEU A CA 1
ATOM 745 C C . LEU A 1 99 ? 4.201 6.435 -8.671 1.00 93.88 99 LEU A C 1
ATOM 747 O O . LEU A 1 99 ? 3.194 6.621 -7.984 1.00 93.88 99 LEU A O 1
ATOM 751 N N . LEU A 1 100 ? 4.688 5.221 -8.939 1.00 95.19 100 LEU A N 1
ATOM 752 C CA . LEU A 1 100 ? 4.031 4.004 -8.476 1.00 95.19 100 LEU A CA 1
ATOM 753 C C . LEU A 1 100 ? 4.109 3.876 -6.956 1.00 95.19 100 LEU A C 1
ATOM 755 O O . LEU A 1 100 ? 3.059 3.760 -6.336 1.00 95.19 100 LEU A O 1
ATOM 759 N N . VAL A 1 101 ? 5.298 4.007 -6.353 1.00 96.25 101 VAL A N 1
ATOM 760 C CA . VAL A 1 101 ? 5.441 3.980 -4.885 1.00 96.25 101 VAL A CA 1
ATOM 761 C C . VAL A 1 101 ? 4.604 5.072 -4.220 1.00 96.25 101 VAL A C 1
ATOM 763 O O . VAL A 1 101 ? 3.886 4.791 -3.263 1.00 96.25 101 VAL A O 1
ATOM 766 N N . ARG A 1 102 ? 4.584 6.302 -4.762 1.00 96.12 102 ARG A N 1
ATOM 767 C CA . ARG A 1 102 ? 3.728 7.378 -4.233 1.00 96.12 102 ARG A CA 1
ATOM 768 C C . ARG A 1 102 ? 2.249 7.021 -4.299 1.00 96.12 102 ARG A C 1
ATOM 770 O O . ARG A 1 102 ? 1.515 7.390 -3.399 1.00 96.12 102 ARG A O 1
ATOM 777 N N . THR A 1 103 ? 1.810 6.337 -5.352 1.00 95.19 103 THR A N 1
ATOM 778 C CA . THR A 1 103 ? 0.404 5.945 -5.511 1.00 95.19 103 THR A CA 1
ATOM 779 C C . THR A 1 103 ? 0.051 4.759 -4.610 1.00 95.19 103 THR A C 1
ATOM 781 O O . THR A 1 103 ? -0.947 4.815 -3.907 1.00 95.19 103 THR A O 1
ATOM 784 N N . ALA A 1 104 ? 0.881 3.714 -4.580 1.00 94.12 104 ALA A N 1
ATOM 785 C CA . ALA A 1 104 ? 0.659 2.499 -3.793 1.00 94.12 104 ALA A CA 1
ATOM 786 C C . ALA A 1 104 ? 0.701 2.746 -2.273 1.00 94.12 104 ALA A C 1
ATOM 788 O O . ALA A 1 104 ? 0.059 2.032 -1.513 1.00 94.12 104 ALA A O 1
ATOM 789 N N . THR A 1 105 ? 1.419 3.784 -1.834 1.00 96.12 105 THR A N 1
ATOM 790 C CA . THR A 1 105 ? 1.543 4.160 -0.414 1.00 96.12 105 THR A CA 1
ATOM 791 C C . THR A 1 105 ? 0.551 5.242 0.024 1.00 96.12 105 THR A C 1
ATOM 793 O O . THR A 1 105 ? 0.637 5.753 1.140 1.00 96.12 105 THR A O 1
ATOM 796 N N . GLN A 1 106 ? -0.401 5.629 -0.828 1.00 94.69 106 GLN A N 1
ATOM 797 C CA . GLN A 1 106 ? -1.435 6.584 -0.442 1.00 94.69 106 GLN A CA 1
ATOM 798 C C . GLN A 1 106 ? -2.517 5.920 0.408 1.00 94.69 106 GLN A C 1
ATOM 800 O O . GLN A 1 106 ? -3.043 4.869 0.076 1.00 94.69 106 GLN A O 1
ATOM 805 N N . PHE A 1 107 ? -2.948 6.580 1.480 1.00 93.88 107 PHE A N 1
ATOM 806 C CA . PHE A 1 107 ? -4.069 6.070 2.272 1.00 93.88 107 PHE A CA 1
ATOM 807 C C . PHE A 1 107 ? -5.409 6.123 1.512 1.00 93.88 107 PHE A C 1
ATOM 809 O O . PHE A 1 107 ? -6.274 5.278 1.708 1.00 93.88 107 PHE A O 1
ATOM 816 N N . ASN A 1 108 ? -5.590 7.083 0.600 1.00 91.50 108 ASN A N 1
ATOM 817 C CA . ASN A 1 108 ? -6.864 7.288 -0.101 1.00 91.50 108 ASN A CA 1
ATOM 818 C C . ASN A 1 108 ? -7.188 6.235 -1.183 1.00 91.50 108 ASN A C 1
ATOM 820 O O . ASN A 1 108 ? -8.307 6.241 -1.702 1.00 91.50 108 ASN A O 1
ATOM 824 N N . ILE A 1 109 ? -6.251 5.335 -1.515 1.00 84.75 109 ILE A N 1
ATOM 825 C CA . ILE A 1 109 ? -6.526 4.183 -2.387 1.00 84.75 109 ILE A CA 1
ATOM 826 C C . ILE A 1 109 ? -7.153 3.014 -1.619 1.00 84.75 109 ILE A C 1
ATOM 828 O O . ILE A 1 109 ? -7.516 2.020 -2.235 1.00 84.75 109 ILE A O 1
ATOM 832 N N . TRP A 1 110 ? -7.313 3.119 -0.299 1.00 85.00 110 TRP A N 1
ATOM 833 C CA . TRP A 1 110 ? -7.924 2.082 0.524 1.00 85.00 110 TRP A CA 1
ATOM 834 C C . TRP A 1 110 ? -9.422 2.322 0.710 1.00 85.00 110 TRP A C 1
ATOM 836 O O . TRP A 1 110 ? -9.870 3.413 1.070 1.00 85.00 110 TRP A O 1
ATOM 846 N N . THR A 1 111 ? -10.208 1.270 0.506 1.00 83.38 111 THR A N 1
ATOM 847 C CA . THR A 1 111 ? -11.581 1.172 0.995 1.00 83.38 111 THR A CA 1
ATOM 848 C C . THR A 1 111 ? -11.555 0.378 2.289 1.00 83.38 111 THR A C 1
ATOM 850 O O . THR A 1 111 ? -11.303 -0.825 2.279 1.00 83.38 111 THR A O 1
ATOM 853 N N . ILE A 1 112 ? -11.824 1.058 3.400 1.00 83.94 112 ILE A N 1
ATOM 854 C CA . ILE A 1 112 ? -11.949 0.432 4.717 1.00 83.94 112 ILE A CA 1
ATOM 855 C C . ILE A 1 112 ? -13.433 0.382 5.065 1.00 83.94 112 ILE A C 1
ATOM 857 O O . ILE A 1 112 ? -14.127 1.392 4.925 1.00 83.94 112 ILE A O 1
ATOM 861 N N . THR A 1 113 ? -13.913 -0.780 5.490 1.00 82.81 113 THR A N 1
ATOM 862 C CA . THR A 1 113 ? -15.268 -1.030 5.996 1.00 82.81 113 THR A CA 1
ATOM 863 C C . THR A 1 113 ? -15.197 -1.357 7.491 1.00 82.81 113 THR A C 1
ATOM 865 O O . THR A 1 113 ? -14.170 -1.136 8.129 1.00 82.81 113 THR A O 1
ATOM 868 N N . GLU A 1 114 ? -16.283 -1.853 8.072 1.00 83.38 114 GLU A N 1
ATOM 869 C CA . GLU A 1 114 ? -16.288 -2.348 9.452 1.00 83.38 114 GLU A CA 1
ATOM 870 C C . GLU A 1 114 ? -15.541 -3.677 9.611 1.00 83.38 114 GLU A C 1
ATOM 872 O O . GLU A 1 114 ? -15.203 -4.042 10.728 1.00 83.38 114 GLU A O 1
ATOM 877 N N . GLN A 1 115 ? -15.278 -4.401 8.518 1.00 81.44 115 GLN A N 1
ATOM 878 C CA . GLN A 1 115 ? -14.748 -5.770 8.571 1.00 81.44 115 GLN A CA 1
ATOM 879 C C . GLN A 1 115 ? -13.586 -6.024 7.607 1.00 81.44 115 GLN A C 1
ATOM 881 O O . GLN A 1 115 ? -12.949 -7.069 7.672 1.00 81.44 115 GLN A O 1
ATOM 886 N N . SER A 1 116 ? -13.298 -5.096 6.694 1.00 77.44 116 SER A N 1
ATOM 887 C CA . SER A 1 116 ? -12.281 -5.300 5.665 1.00 77.44 116 SER A CA 1
ATOM 888 C C . SER A 1 116 ? -11.556 -4.019 5.278 1.00 77.44 116 SER A C 1
ATOM 890 O O . SER A 1 116 ? -12.120 -2.924 5.304 1.00 77.44 116 SER A O 1
ATOM 892 N N . ALA A 1 117 ? -10.300 -4.171 4.869 1.00 81.56 117 ALA A N 1
ATOM 893 C CA . ALA A 1 117 ? -9.527 -3.150 4.181 1.00 81.56 117 ALA A CA 1
ATOM 894 C C . ALA A 1 117 ? -9.112 -3.707 2.817 1.00 81.56 117 ALA A C 1
ATOM 896 O O . ALA A 1 117 ? -8.460 -4.743 2.734 1.00 81.56 117 ALA A O 1
ATOM 897 N N . THR A 1 118 ? -9.516 -3.037 1.741 1.00 82.12 118 THR A N 1
ATOM 898 C CA . THR A 1 118 ? -9.222 -3.458 0.365 1.00 82.12 118 THR A CA 1
ATOM 899 C C . THR A 1 118 ? -8.635 -2.309 -0.432 1.00 82.12 118 THR A C 1
ATOM 901 O O . THR A 1 118 ? -8.970 -1.141 -0.223 1.00 82.12 118 THR A O 1
ATOM 904 N N . VAL A 1 119 ? -7.745 -2.643 -1.358 1.00 77.06 119 VAL A N 1
ATOM 905 C CA . VAL A 1 119 ? -7.117 -1.670 -2.248 1.00 77.06 119 VAL A CA 1
ATOM 906 C C . VAL A 1 119 ? -8.042 -1.444 -3.436 1.00 77.06 119 VAL A C 1
ATOM 908 O O . VAL A 1 119 ? -8.498 -2.390 -4.074 1.00 77.06 119 VAL A O 1
ATOM 911 N N . ARG A 1 120 ? -8.334 -0.179 -3.727 1.00 78.06 120 ARG A N 1
ATOM 912 C CA . ARG A 1 120 ? -9.045 0.233 -4.936 1.00 78.06 120 ARG A CA 1
ATOM 913 C C . ARG A 1 120 ? -8.154 0.050 -6.153 1.00 78.06 120 ARG A C 1
ATOM 915 O O . ARG A 1 120 ? -6.931 -0.022 -6.065 1.00 78.06 120 ARG A O 1
ATOM 922 N N . ASP A 1 121 ? -8.779 0.076 -7.316 1.00 75.00 121 ASP A N 1
ATOM 923 C CA . ASP A 1 121 ? -8.052 0.095 -8.571 1.00 75.00 121 ASP A CA 1
ATOM 924 C C . ASP A 1 121 ? -7.054 1.259 -8.662 1.00 75.00 121 ASP A C 1
ATOM 926 O O . ASP A 1 121 ? -7.345 2.399 -8.291 1.00 75.00 121 ASP A O 1
ATOM 930 N N . PHE A 1 122 ? -5.870 0.966 -9.211 1.00 78.94 122 PHE A N 1
ATOM 931 C CA . PHE A 1 122 ? -4.864 1.988 -9.477 1.00 78.94 122 PHE A CA 1
ATOM 932 C C . PHE A 1 122 ? -5.394 3.032 -10.472 1.00 78.94 122 PHE A C 1
ATOM 934 O O . PHE A 1 122 ? -5.976 2.661 -11.497 1.00 78.94 122 PHE A O 1
ATOM 941 N N . PRO A 1 123 ? -5.148 4.334 -10.227 1.00 83.94 123 PRO A N 1
ATOM 942 C CA . PRO A 1 123 ? -5.523 5.382 -11.165 1.00 83.94 123 PRO A CA 1
ATOM 943 C C . PRO A 1 123 ? -4.798 5.187 -12.497 1.00 83.94 123 PRO A C 1
ATOM 945 O O . PRO A 1 123 ? -3.677 4.676 -12.532 1.00 83.94 123 PRO A O 1
ATOM 948 N N . GLN A 1 124 ? -5.385 5.685 -13.590 1.00 87.44 124 GLN A N 1
ATOM 949 C CA . GLN A 1 124 ? -4.852 5.500 -14.945 1.00 87.44 124 GLN A CA 1
ATOM 950 C C . GLN A 1 124 ? -3.372 5.885 -15.068 1.00 87.44 124 GLN A C 1
ATOM 952 O O . GLN A 1 124 ? -2.623 5.195 -15.736 1.00 87.44 124 GLN A O 1
ATOM 957 N N . LYS A 1 125 ? -2.894 6.925 -14.377 1.00 90.69 125 LYS A N 1
ATOM 958 C CA . LYS A 1 125 ? -1.471 7.325 -14.393 1.00 90.69 125 LYS A CA 1
ATOM 959 C C . LYS A 1 125 ? -0.497 6.274 -13.826 1.00 90.69 125 LYS A C 1
ATOM 961 O O . LYS A 1 125 ? 0.684 6.315 -14.145 1.00 90.69 125 LYS A O 1
ATOM 966 N N . ALA A 1 126 ? -0.983 5.355 -12.993 1.00 92.06 126 ALA A N 1
ATOM 967 C CA . ALA A 1 126 ? -0.223 4.274 -12.366 1.00 92.06 126 ALA A CA 1
ATOM 968 C C . ALA A 1 126 ? -0.747 2.885 -12.783 1.00 92.06 126 ALA A C 1
ATOM 970 O O . ALA A 1 126 ? -0.509 1.901 -12.086 1.00 92.06 126 ALA A O 1
ATOM 971 N N . TRP A 1 127 ? -1.453 2.793 -13.919 1.00 86.31 127 TRP A N 1
ATOM 972 C CA . TRP A 1 127 ? -2.065 1.556 -14.427 1.00 86.31 127 TRP A CA 1
ATOM 973 C C . TRP A 1 127 ? -1.077 0.381 -14.508 1.00 86.31 127 TRP A C 1
ATOM 975 O O . TRP A 1 127 ? -1.430 -0.761 -14.212 1.00 86.31 127 TRP A O 1
ATOM 985 N N . TYR A 1 128 ? 0.179 0.681 -14.855 1.00 86.19 128 TYR A N 1
ATOM 986 C CA . TYR A 1 128 ? 1.269 -0.285 -14.975 1.00 86.19 128 TYR A CA 1
ATOM 987 C C . TYR A 1 128 ? 1.595 -0.981 -13.645 1.00 86.19 128 TYR A C 1
ATOM 989 O O . TYR A 1 128 ? 2.181 -2.060 -13.652 1.00 86.19 128 TYR A O 1
ATOM 997 N N . GLY A 1 129 ? 1.170 -0.419 -12.508 1.00 89.62 129 GLY A N 1
ATOM 998 C CA . GLY A 1 129 ? 1.247 -1.071 -11.205 1.00 89.62 129 GLY A CA 1
ATOM 999 C C . GLY A 1 129 ? 0.542 -2.425 -11.184 1.00 89.62 129 GLY A C 1
ATOM 1000 O O . GLY A 1 129 ? 1.110 -3.380 -10.671 1.00 89.62 129 GLY A O 1
ATOM 1001 N N . LYS A 1 130 ? -0.633 -2.555 -11.821 1.00 87.56 130 LYS A N 1
ATOM 1002 C CA . LYS A 1 130 ? -1.356 -3.840 -11.904 1.00 87.56 130 LYS A CA 1
ATOM 1003 C C . LYS A 1 130 ? -0.560 -4.891 -12.683 1.00 87.56 130 LYS A C 1
ATOM 1005 O O . LYS A 1 130 ? -0.454 -6.033 -12.251 1.00 87.56 130 LYS A O 1
ATOM 1010 N N . VAL A 1 131 ? 0.034 -4.476 -13.804 1.00 86.75 131 VAL A N 1
ATOM 1011 C CA . VAL A 1 131 ? 0.874 -5.332 -14.655 1.00 86.75 131 VAL A CA 1
ATOM 1012 C C . VAL A 1 131 ? 2.101 -5.818 -13.896 1.00 86.75 131 VAL A C 1
ATOM 1014 O O . VAL A 1 131 ? 2.448 -6.987 -13.978 1.00 86.75 131 VAL A O 1
ATOM 1017 N N . HIS A 1 132 ? 2.754 -4.946 -13.129 1.00 89.69 132 HIS A N 1
ATOM 1018 C CA . HIS A 1 132 ? 3.901 -5.357 -12.331 1.00 89.69 132 HIS A CA 1
ATOM 1019 C C . HIS A 1 132 ? 3.507 -6.168 -11.100 1.00 89.69 132 HIS A C 1
ATOM 1021 O O . HIS A 1 132 ? 4.235 -7.086 -10.764 1.00 89.69 132 HIS A O 1
ATOM 1027 N N . GLN A 1 133 ? 2.356 -5.914 -10.476 1.00 87.81 133 GLN A N 1
ATOM 1028 C CA . GLN A 1 133 ? 1.887 -6.703 -9.336 1.00 87.81 133 GLN A CA 1
ATOM 1029 C C . GLN A 1 133 ? 1.620 -8.167 -9.726 1.00 87.81 133 GLN A C 1
ATOM 1031 O O . GLN A 1 133 ? 2.016 -9.066 -8.991 1.00 87.81 133 GLN A O 1
ATOM 1036 N N . ALA A 1 134 ? 0.975 -8.406 -10.874 1.00 82.69 134 ALA A N 1
ATOM 1037 C CA . ALA A 1 134 ? 0.587 -9.747 -11.326 1.00 82.69 134 ALA A CA 1
ATOM 1038 C C . ALA A 1 134 ? 1.581 -10.399 -12.307 1.00 82.69 134 ALA A C 1
ATOM 1040 O O . ALA A 1 134 ? 1.552 -11.610 -12.506 1.00 82.69 134 ALA A O 1
ATOM 1041 N N . GLY A 1 135 ? 2.451 -9.605 -12.932 1.00 84.75 135 GLY A N 1
ATOM 1042 C CA . GLY A 1 135 ? 3.171 -10.012 -14.135 1.00 84.75 135 GLY A CA 1
ATOM 1043 C C . GLY A 1 135 ? 2.276 -9.978 -15.379 1.00 84.75 135 GLY A C 1
ATOM 1044 O O . GLY A 1 135 ? 1.058 -9.804 -15.312 1.00 84.75 135 GLY A O 1
ATOM 1045 N N . PHE A 1 136 ? 2.893 -10.118 -16.548 1.00 85.31 136 PHE A N 1
ATOM 1046 C CA . PHE A 1 136 ? 2.192 -10.211 -17.824 1.00 85.31 136 PHE A CA 1
ATOM 1047 C C . PHE A 1 136 ? 3.001 -11.043 -18.812 1.00 85.31 136 PHE A C 1
ATOM 1049 O O . PHE A 1 136 ? 4.132 -10.693 -19.131 1.00 85.31 136 PHE A O 1
ATOM 1056 N N . GLY A 1 137 ? 2.409 -12.110 -19.336 1.00 80.56 137 GLY A N 1
ATOM 1057 C CA . GLY A 1 137 ? 2.948 -12.872 -20.457 1.00 80.56 137 GLY A CA 1
ATOM 1058 C C . GLY A 1 137 ? 1.922 -12.878 -21.575 1.00 80.56 137 GLY A C 1
ATOM 1059 O O . GLY A 1 137 ? 0.792 -13.317 -21.368 1.00 80.56 137 GLY A O 1
ATOM 1060 N N . GLY A 1 138 ? 2.280 -12.359 -22.743 1.00 75.38 138 GLY A N 1
ATOM 1061 C CA . GLY A 1 138 ? 1.343 -12.321 -23.852 1.00 75.38 138 GLY A CA 1
ATOM 1062 C C . GLY A 1 138 ? 1.925 -11.739 -25.121 1.00 75.38 138 GLY A C 1
ATOM 1063 O O . GLY A 1 138 ? 3.051 -11.238 -25.170 1.00 75.38 138 GLY A O 1
ATOM 1064 N N . VAL A 1 139 ? 1.122 -11.804 -26.174 1.00 62.38 139 VAL A N 1
ATOM 1065 C CA . VAL A 1 139 ? 1.516 -11.272 -27.466 1.00 62.38 139 VAL A CA 1
ATOM 1066 C C . VAL A 1 139 ? 1.270 -9.765 -27.489 1.00 62.38 139 VAL A C 1
ATOM 1068 O O . VAL A 1 139 ? 0.152 -9.289 -27.303 1.00 62.38 139 VAL A O 1
ATOM 1071 N N . SER A 1 140 ? 2.337 -8.995 -27.666 1.00 60.44 140 SER A N 1
ATOM 1072 C CA . SER A 1 140 ? 2.267 -7.563 -27.925 1.00 60.44 140 SER A CA 1
ATOM 1073 C C . SER A 1 140 ? 1.680 -7.342 -29.309 1.00 60.44 140 SER A C 1
ATOM 1075 O O . SER A 1 140 ? 2.064 -8.011 -30.272 1.00 60.44 140 SER A O 1
ATOM 1077 N N . GLY A 1 141 ? 0.749 -6.392 -29.398 1.00 55.97 141 GLY A N 1
ATOM 1078 C CA . GLY A 1 141 ? 0.122 -6.026 -30.660 1.00 55.97 141 GLY A CA 1
ATOM 1079 C C . GLY A 1 141 ? 1.139 -5.622 -31.740 1.00 55.97 141 GLY A C 1
ATOM 1080 O O . GLY A 1 141 ? 2.305 -5.348 -31.432 1.00 55.97 141 GLY A O 1
ATOM 1081 N N . PRO A 1 142 ? 0.698 -5.558 -33.008 1.00 52.66 142 PRO A N 1
ATOM 1082 C CA . PRO A 1 142 ? 1.521 -5.158 -34.145 1.00 52.66 142 PRO A CA 1
ATOM 1083 C C . PRO A 1 142 ? 2.398 -3.945 -33.836 1.00 52.66 142 PRO A C 1
ATOM 1085 O O . PRO A 1 142 ? 1.886 -2.851 -33.591 1.00 52.66 142 PRO A O 1
ATOM 1088 N N . LYS A 1 143 ? 3.725 -4.100 -33.881 1.00 51.72 143 LYS A N 1
ATOM 1089 C CA . LYS A 1 143 ? 4.604 -2.928 -33.915 1.00 51.72 143 LYS A CA 1
ATOM 1090 C C . LYS A 1 143 ? 4.674 -2.431 -35.359 1.00 51.72 143 LYS A C 1
ATOM 1092 O O . LYS A 1 143 ? 5.116 -3.193 -36.218 1.00 51.72 143 LYS A O 1
ATOM 1097 N N . PRO A 1 144 ? 4.281 -1.180 -35.660 1.00 51.66 144 PRO A N 1
ATOM 1098 C CA . PRO A 1 144 ? 4.465 -0.638 -36.998 1.00 51.66 144 PRO A CA 1
ATOM 1099 C C . PRO A 1 144 ? 5.966 -0.518 -37.278 1.00 51.66 144 PRO A C 1
ATOM 1101 O O . PRO A 1 144 ? 6.665 0.298 -36.674 1.00 51.66 144 PRO A O 1
ATOM 1104 N N . VAL A 1 145 ? 6.479 -1.342 -38.189 1.00 49.19 145 VAL A N 1
ATOM 1105 C CA . VAL A 1 145 ? 7.875 -1.268 -38.622 1.00 49.19 145 VAL A CA 1
ATOM 1106 C C . VAL A 1 145 ? 7.994 -0.124 -39.628 1.00 49.19 145 VAL A C 1
ATOM 1108 O O . VAL A 1 145 ? 7.591 -0.246 -40.781 1.00 49.19 145 VAL A O 1
ATOM 1111 N N . ARG A 1 146 ? 8.553 1.019 -39.214 1.00 50.88 146 ARG A N 1
ATOM 1112 C CA . ARG A 1 146 ? 8.909 2.095 -40.153 1.00 50.88 146 ARG A CA 1
ATOM 1113 C C . ARG A 1 146 ? 10.259 1.780 -40.793 1.00 50.88 146 ARG A C 1
ATOM 1115 O O . ARG A 1 146 ? 11.302 1.998 -40.183 1.00 50.88 146 ARG A O 1
ATOM 1122 N N . LYS A 1 147 ? 10.251 1.275 -42.029 1.00 46.28 147 LYS A N 1
ATOM 1123 C CA . LYS A 1 147 ? 11.481 1.050 -42.801 1.00 46.28 147 LYS A CA 1
ATOM 1124 C C . LYS A 1 147 ? 11.976 2.372 -43.393 1.00 46.28 147 LYS A C 1
ATOM 1126 O O . LYS A 1 147 ? 11.286 2.997 -44.195 1.00 46.28 147 LYS A O 1
ATOM 1131 N N . MET A 1 148 ? 13.180 2.796 -43.011 1.00 47.25 148 MET A N 1
ATOM 1132 C CA . MET A 1 148 ? 13.849 3.943 -43.627 1.00 47.25 148 MET A CA 1
ATOM 1133 C C . MET A 1 148 ? 14.442 3.510 -44.974 1.00 47.25 148 MET A C 1
ATOM 1135 O O . MET A 1 148 ? 15.387 2.723 -45.012 1.00 47.25 148 MET A O 1
ATOM 1139 N N . ILE A 1 149 ? 13.891 4.004 -46.084 1.00 55.97 149 ILE A N 1
ATOM 1140 C CA . ILE A 1 149 ? 14.448 3.769 -47.422 1.00 55.97 149 ILE A CA 1
ATOM 1141 C C . ILE A 1 149 ? 15.372 4.944 -47.760 1.00 55.97 149 ILE A C 1
ATOM 1143 O O . ILE A 1 149 ? 14.921 6.083 -47.885 1.00 55.97 149 ILE A O 1
ATOM 1147 N N . LYS A 1 150 ? 16.678 4.683 -47.905 1.00 46.91 150 LYS A N 1
ATOM 1148 C CA . LYS A 1 150 ? 17.629 5.684 -48.414 1.00 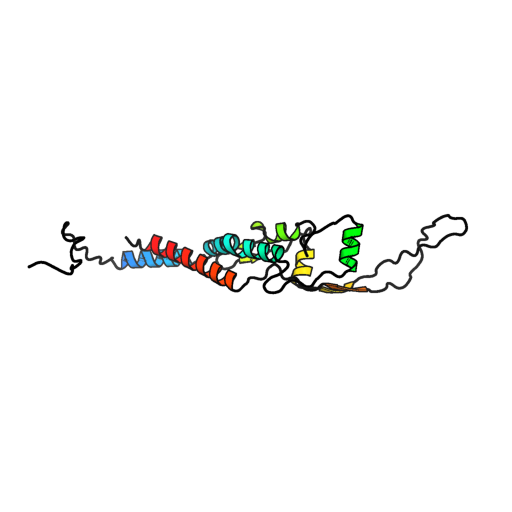46.91 150 LYS A CA 1
ATOM 1149 C C . LYS A 1 150 ? 17.331 5.945 -49.892 1.00 46.91 150 LYS A C 1
ATOM 1151 O O . LYS A 1 150 ? 17.545 5.075 -50.733 1.00 46.91 150 LYS A O 1
ATOM 1156 N N . GLY A 1 151 ? 16.841 7.143 -50.204 1.00 49.19 151 GLY A N 1
ATOM 1157 C CA . GLY A 1 151 ? 16.718 7.616 -51.578 1.00 49.19 151 GLY A CA 1
ATOM 1158 C C . GLY A 1 151 ? 18.093 7.909 -52.184 1.00 49.19 151 GLY A C 1
ATOM 1159 O O . GLY A 1 151 ? 19.005 8.384 -51.502 1.00 49.19 151 GLY A O 1
ATOM 1160 N N . ARG A 1 152 ? 18.251 7.642 -53.482 1.00 46.03 152 ARG A N 1
ATOM 1161 C CA . ARG A 1 152 ? 19.448 8.028 -54.239 1.00 46.03 152 ARG A CA 1
ATOM 1162 C C . ARG A 1 152 ? 19.497 9.565 -54.305 1.00 46.03 152 ARG A C 1
ATOM 1164 O O . ARG A 1 152 ? 18.528 10.176 -54.742 1.00 46.03 152 ARG A O 1
ATOM 1171 N N . GLY A 1 153 ? 20.586 10.170 -53.819 1.00 51.53 153 GLY A N 1
ATOM 1172 C CA . GLY A 1 153 ? 20.770 11.632 -53.748 1.00 51.53 153 GLY A CA 1
ATOM 1173 C C . GLY A 1 153 ? 20.717 12.260 -52.345 1.00 51.53 153 GLY A C 1
ATOM 1174 O O . GLY A 1 153 ? 20.673 13.478 -52.240 1.00 51.53 153 GLY A O 1
ATOM 1175 N N . GLY A 1 154 ? 20.704 11.472 -51.262 1.00 49.00 154 GLY A N 1
ATOM 1176 C CA . GLY A 1 154 ? 20.791 12.004 -49.888 1.00 49.00 154 GLY A CA 1
ATOM 1177 C C . GLY A 1 154 ? 19.473 12.524 -49.298 1.00 49.00 154 GLY A C 1
ATOM 1178 O O . GLY A 1 154 ? 19.434 12.921 -48.138 1.00 49.00 154 GLY A O 1
ATOM 1179 N N . ILE A 1 155 ? 18.373 12.462 -50.052 1.00 41.69 155 ILE A N 1
ATOM 1180 C CA . ILE A 1 155 ? 17.038 12.835 -49.573 1.00 41.69 155 ILE A CA 1
ATOM 1181 C C . ILE A 1 155 ? 16.432 11.651 -48.802 1.00 41.69 155 ILE A C 1
ATOM 1183 O O . ILE A 1 155 ? 16.115 10.607 -49.383 1.00 41.69 155 ILE A O 1
ATOM 1187 N N . ILE A 1 156 ? 16.251 11.815 -47.489 1.00 47.50 156 ILE A N 1
ATOM 1188 C CA . ILE A 1 156 ? 15.510 10.875 -46.636 1.00 47.50 156 ILE A CA 1
ATOM 1189 C C . ILE A 1 156 ? 14.017 11.068 -46.926 1.00 47.50 156 ILE A C 1
ATOM 1191 O O . ILE A 1 156 ? 13.425 12.068 -46.525 1.00 47.50 156 ILE A O 1
ATOM 1195 N N . LYS A 1 157 ? 13.396 10.120 -47.632 1.00 43.91 157 LYS A N 1
ATOM 1196 C CA . LYS A 1 157 ? 11.939 10.085 -47.808 1.00 43.91 157 LYS A CA 1
ATOM 1197 C C . LYS A 1 157 ? 11.338 9.091 -46.821 1.00 43.91 157 LYS A C 1
ATOM 1199 O O . LYS A 1 157 ? 11.649 7.903 -46.863 1.00 43.91 157 LYS A O 1
ATOM 1204 N N . TRP A 1 158 ? 10.438 9.569 -45.968 1.00 43.25 158 TRP A N 1
ATOM 1205 C CA . TRP A 1 158 ? 9.546 8.705 -45.199 1.00 43.25 158 TRP A CA 1
ATOM 1206 C C . TRP A 1 158 ? 8.443 8.220 -46.140 1.00 43.25 158 TRP A C 1
ATOM 1208 O O . TRP A 1 158 ? 7.410 8.866 -46.288 1.00 43.25 158 TRP A O 1
ATOM 1218 N N . SER A 1 159 ? 8.676 7.119 -46.853 1.00 46.19 159 SER A N 1
ATOM 1219 C CA . SER A 1 159 ? 7.606 6.485 -47.618 1.00 46.19 159 SER A CA 1
ATOM 1220 C C . SER A 1 159 ? 6.647 5.807 -46.642 1.00 46.19 159 SER A C 1
ATOM 1222 O O . SER A 1 159 ? 7.052 4.881 -45.937 1.00 46.19 159 SER A O 1
ATOM 1224 N N . GLY A 1 160 ? 5.387 6.249 -46.611 1.00 43.62 160 GLY A N 1
ATOM 1225 C CA . GLY A 1 160 ? 4.280 5.465 -46.064 1.00 43.62 160 GLY A CA 1
ATOM 1226 C C . GLY A 1 160 ? 4.132 4.192 -46.894 1.00 43.62 160 GLY A C 1
ATOM 1227 O O . GLY A 1 160 ? 3.458 4.183 -47.919 1.00 43.62 160 GLY A O 1
ATOM 1228 N N . GLY A 1 161 ? 4.884 3.160 -46.524 1.00 37.81 161 GLY A N 1
ATOM 1229 C CA . GLY A 1 161 ? 4.971 1.898 -47.243 1.00 37.81 161 GLY A CA 1
ATOM 1230 C C . GLY A 1 161 ? 4.087 0.840 -46.599 1.00 37.81 161 GLY A C 1
ATOM 1231 O O . GLY A 1 161 ? 4.337 0.454 -45.463 1.00 37.81 161 GLY A O 1
ATOM 1232 N N . ARG A 1 162 ? 3.075 0.431 -47.369 1.00 39.53 162 ARG A N 1
ATOM 1233 C CA . ARG A 1 162 ? 2.345 -0.848 -47.409 1.00 39.53 162 ARG A CA 1
ATOM 1234 C C . ARG A 1 162 ? 2.802 -1.935 -46.424 1.00 39.53 162 ARG A C 1
ATOM 1236 O O . ARG A 1 162 ? 3.941 -2.386 -46.501 1.00 39.53 162 ARG A O 1
ATOM 1243 N N . ASP A 1 163 ? 1.855 -2.372 -45.595 1.00 41.75 163 ASP A N 1
ATOM 1244 C CA . ASP A 1 163 ? 1.536 -3.755 -45.203 1.00 41.75 163 ASP A CA 1
ATOM 1245 C C . ASP A 1 163 ? 2.684 -4.774 -45.288 1.00 41.75 163 ASP A C 1
ATOM 1247 O O . ASP A 1 163 ? 2.623 -5.760 -46.017 1.00 41.75 163 ASP A O 1
ATOM 1251 N N . THR A 1 164 ? 3.753 -4.560 -44.525 1.00 45.50 164 THR A N 1
ATOM 1252 C CA . THR A 1 164 ? 4.630 -5.663 -44.120 1.00 45.50 164 THR A CA 1
ATOM 1253 C C . THR A 1 164 ? 4.055 -6.286 -42.859 1.00 45.50 164 THR A C 1
ATOM 1255 O O . THR A 1 164 ? 3.785 -5.558 -41.901 1.00 45.50 164 THR A O 1
ATOM 1258 N N . GLU A 1 165 ? 3.862 -7.607 -42.892 1.00 44.25 165 GLU A N 1
ATOM 1259 C CA . GLU A 1 165 ? 3.343 -8.450 -41.813 1.00 44.25 165 GLU A CA 1
ATOM 1260 C C . GLU A 1 165 ? 3.744 -7.928 -40.432 1.00 44.25 165 GLU A C 1
ATOM 1262 O O . GLU A 1 165 ? 4.923 -7.784 -40.097 1.00 44.25 165 GLU A O 1
ATOM 1267 N N . ALA A 1 166 ? 2.730 -7.606 -39.635 1.00 47.75 166 ALA A N 1
ATOM 1268 C CA . ALA A 1 166 ? 2.895 -7.248 -38.246 1.00 47.75 166 ALA A CA 1
ATOM 1269 C C . ALA A 1 166 ? 3.637 -8.374 -37.513 1.00 47.75 166 ALA A C 1
ATOM 1271 O O . ALA A 1 166 ? 3.039 -9.395 -37.181 1.00 47.75 166 ALA A O 1
ATOM 1272 N N . SER A 1 167 ? 4.930 -8.188 -37.232 1.00 50.66 167 SER A N 1
ATOM 1273 C CA . SER A 1 167 ? 5.638 -9.076 -36.314 1.00 50.66 167 SER A CA 1
ATOM 1274 C C . SER A 1 167 ? 5.005 -8.907 -34.937 1.00 50.66 167 SER A C 1
ATOM 1276 O O . SER A 1 167 ? 5.122 -7.859 -34.291 1.00 50.66 167 SER A O 1
ATOM 1278 N N . GLN A 1 168 ? 4.264 -9.931 -34.532 1.00 55.59 168 GLN A N 1
ATOM 1279 C CA . GLN A 1 168 ? 3.719 -10.046 -33.196 1.00 55.59 168 GLN A CA 1
ATOM 1280 C C . GLN A 1 168 ? 4.881 -10.335 -32.244 1.00 55.59 168 GLN A C 1
ATOM 1282 O O . GLN A 1 168 ? 5.514 -11.387 -32.308 1.00 55.59 168 GLN A O 1
ATOM 1287 N N . GLY A 1 169 ? 5.223 -9.362 -31.403 1.00 62.91 169 GLY A N 1
ATOM 1288 C CA . GLY A 1 169 ? 6.300 -9.519 -30.430 1.00 62.91 169 GLY A CA 1
ATOM 1289 C C . GLY A 1 169 ? 5.754 -10.144 -29.157 1.00 62.91 169 GLY A C 1
ATOM 1290 O O . GLY A 1 169 ? 4.797 -9.624 -28.604 1.00 62.91 169 GLY A O 1
ATOM 1291 N N . TYR A 1 170 ? 6.350 -11.214 -28.640 1.00 70.06 170 TYR A N 1
ATOM 1292 C CA . TYR A 1 170 ? 5.992 -11.694 -27.305 1.00 70.06 170 TYR A CA 1
ATOM 1293 C C . TYR A 1 170 ? 6.587 -10.759 -26.245 1.00 70.06 170 TYR A C 1
ATOM 1295 O O . TYR A 1 170 ? 7.766 -10.409 -26.312 1.00 70.06 170 TYR A O 1
ATOM 1303 N N . VAL A 1 171 ? 5.780 -10.330 -25.275 1.00 78.94 171 VAL A N 1
ATOM 1304 C CA . VAL A 1 171 ? 6.239 -9.532 -24.133 1.00 78.94 171 VAL A CA 1
ATOM 1305 C C . VAL A 1 171 ? 6.003 -10.352 -22.876 1.00 78.94 171 VAL A C 1
ATOM 1307 O O . VAL A 1 171 ? 4.877 -10.734 -22.567 1.00 78.94 171 VAL A O 1
ATOM 1310 N N . ASN A 1 172 ? 7.095 -10.588 -22.152 1.00 86.12 172 ASN A N 1
ATOM 1311 C CA . ASN A 1 172 ? 7.084 -11.178 -20.825 1.00 86.12 172 ASN A CA 1
ATOM 1312 C C . ASN A 1 172 ? 7.561 -10.137 -19.806 1.00 86.12 172 ASN A C 1
ATOM 1314 O O . ASN A 1 172 ? 8.703 -9.678 -19.860 1.00 86.12 172 ASN A O 1
ATOM 1318 N N . ILE A 1 173 ? 6.679 -9.750 -18.895 1.00 86.38 173 ILE A N 1
ATOM 1319 C CA . ILE A 1 173 ? 6.940 -8.852 -17.777 1.00 86.38 173 ILE A CA 1
ATOM 1320 C C . ILE A 1 173 ? 6.809 -9.698 -16.511 1.00 86.38 173 ILE A C 1
ATOM 1322 O O . ILE A 1 173 ? 5.698 -10.123 -16.189 1.00 86.38 173 ILE A O 1
ATOM 1326 N N . PRO A 1 174 ? 7.902 -9.945 -15.769 1.00 90.81 174 PRO A N 1
ATOM 1327 C CA . PRO A 1 174 ? 7.809 -10.720 -14.544 1.00 90.81 174 PRO A CA 1
ATOM 1328 C C . PRO A 1 174 ? 7.046 -9.944 -13.466 1.00 90.81 174 PRO A C 1
ATOM 1330 O O . PRO A 1 174 ? 7.110 -8.705 -13.409 1.00 90.81 174 PRO A O 1
ATOM 1333 N N . ALA A 1 175 ? 6.355 -10.697 -12.610 1.00 92.88 175 ALA A N 1
ATOM 1334 C CA . ALA A 1 175 ? 5.687 -10.170 -11.430 1.00 92.88 175 ALA A CA 1
ATOM 1335 C C . ALA A 1 175 ? 6.706 -9.588 -10.439 1.00 92.88 175 ALA A C 1
ATOM 1337 O O . ALA A 1 175 ? 7.820 -10.085 -10.282 1.00 92.88 175 ALA A O 1
ATOM 1338 N N . ARG A 1 176 ? 6.309 -8.495 -9.800 1.00 94.75 176 ARG A N 1
ATOM 1339 C CA . ARG A 1 176 ? 7.046 -7.694 -8.823 1.00 94.75 176 ARG A CA 1
ATOM 1340 C C . ARG A 1 176 ? 6.039 -7.259 -7.759 1.00 94.75 176 ARG A C 1
ATOM 1342 O O . ARG A 1 176 ? 5.533 -6.136 -7.826 1.00 94.75 176 ARG A O 1
ATOM 1349 N N . PRO A 1 177 ? 5.642 -8.180 -6.863 1.00 92.19 177 PRO A N 1
ATOM 1350 C CA . PRO A 1 177 ? 4.512 -7.977 -5.968 1.00 92.19 177 PRO A CA 1
ATOM 1351 C C . PRO A 1 177 ? 4.888 -7.013 -4.837 1.00 92.19 177 PRO A C 1
ATOM 1353 O O . PRO A 1 177 ? 5.318 -7.416 -3.765 1.00 92.19 177 PRO A O 1
ATOM 1356 N N . PHE A 1 178 ? 4.716 -5.714 -5.066 1.00 94.12 178 PHE A N 1
ATOM 1357 C CA . PHE A 1 178 ? 5.036 -4.672 -4.085 1.00 94.12 178 PHE A CA 1
ATOM 1358 C C . PHE A 1 178 ? 3.985 -4.537 -2.974 1.00 94.12 178 PHE A C 1
ATOM 1360 O O . PHE A 1 178 ? 4.275 -3.958 -1.932 1.00 94.12 178 PHE A O 1
ATOM 1367 N N . MET A 1 179 ? 2.784 -5.089 -3.170 1.00 89.00 179 MET A N 1
ATOM 1368 C CA . MET A 1 179 ? 1.733 -5.159 -2.140 1.00 89.00 179 MET A CA 1
ATOM 1369 C C . MET A 1 179 ? 1.849 -6.387 -1.218 1.00 89.00 179 MET A C 1
ATOM 1371 O O . MET A 1 179 ? 0.923 -6.657 -0.457 1.00 89.00 179 MET A O 1
ATOM 1375 N N . LEU A 1 180 ? 2.928 -7.170 -1.326 1.00 87.06 180 LEU A N 1
ATOM 1376 C CA . LEU A 1 180 ? 3.128 -8.380 -0.529 1.00 87.06 180 LEU A CA 1
ATOM 1377 C C . LEU A 1 180 ? 3.489 -8.021 0.919 1.00 87.06 180 LEU A C 1
ATOM 1379 O O . LEU A 1 180 ? 4.487 -7.343 1.158 1.00 87.06 180 LEU A O 1
ATOM 1383 N N . LEU A 1 181 ? 2.688 -8.494 1.871 1.00 84.94 181 LEU A N 1
ATOM 1384 C CA . LEU A 1 181 ? 3.008 -8.412 3.295 1.00 84.94 181 LEU A CA 1
ATOM 1385 C C . LEU A 1 181 ? 3.912 -9.577 3.693 1.00 84.94 181 LEU A C 1
ATOM 1387 O O . LEU A 1 181 ? 3.698 -10.704 3.240 1.00 84.94 181 LEU A O 1
ATOM 1391 N N . GLN A 1 182 ? 4.898 -9.283 4.531 1.00 90.38 182 GLN A N 1
ATOM 1392 C CA . GLN A 1 182 ? 5.800 -10.260 5.131 1.00 90.38 182 GLN A CA 1
ATOM 1393 C C . GLN A 1 182 ? 5.167 -10.877 6.385 1.00 90.38 182 GLN A C 1
ATOM 1395 O O . GLN A 1 182 ? 4.123 -10.410 6.849 1.00 90.38 182 GLN A O 1
ATOM 1400 N N . GLU A 1 183 ? 5.782 -11.921 6.943 1.00 82.00 183 GLU A N 1
ATOM 1401 C CA . GLU A 1 183 ? 5.299 -12.500 8.204 1.00 82.00 183 GLU A CA 1
ATOM 1402 C C . GLU A 1 183 ? 5.415 -11.487 9.349 1.00 82.00 183 GLU A C 1
ATOM 1404 O O . GLU A 1 183 ? 4.438 -11.288 10.065 1.00 82.00 183 GLU A O 1
ATOM 1409 N N . GLU A 1 184 ? 6.520 -10.734 9.432 1.00 86.06 184 GLU A N 1
ATOM 1410 C CA . GLU A 1 184 ? 6.671 -9.679 10.442 1.00 86.06 184 GLU A CA 1
ATOM 1411 C C . GLU A 1 184 ? 5.585 -8.589 10.354 1.00 86.06 184 GLU A C 1
ATOM 1413 O O . GLU A 1 184 ? 5.154 -8.049 11.370 1.00 86.06 184 GLU A O 1
ATOM 1418 N N . ASP A 1 185 ? 5.069 -8.294 9.156 1.00 84.44 185 ASP A N 1
ATOM 1419 C CA . ASP A 1 185 ? 3.988 -7.318 9.002 1.00 84.44 185 ASP A CA 1
ATOM 1420 C C . ASP A 1 185 ? 2.664 -7.850 9.571 1.00 84.44 185 ASP A C 1
ATOM 1422 O O . ASP A 1 185 ? 1.829 -7.072 10.030 1.00 84.44 185 ASP A O 1
ATOM 1426 N N . LYS A 1 186 ? 2.436 -9.169 9.530 1.00 79.56 186 LYS A N 1
ATOM 1427 C CA . LYS A 1 186 ? 1.228 -9.777 10.102 1.00 79.56 186 LYS A CA 1
ATOM 1428 C C . LYS A 1 186 ? 1.258 -9.713 11.622 1.00 79.56 186 LYS A C 1
ATOM 1430 O O . LYS A 1 186 ? 0.228 -9.385 12.208 1.00 79.56 186 LYS A O 1
ATOM 1435 N N . ASP A 1 187 ? 2.417 -9.963 12.223 1.00 82.00 187 ASP A N 1
ATOM 1436 C CA . ASP A 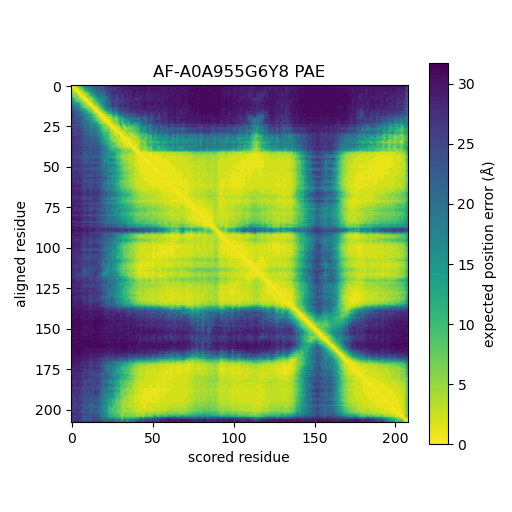1 187 ? 2.613 -9.867 13.671 1.00 82.00 187 AS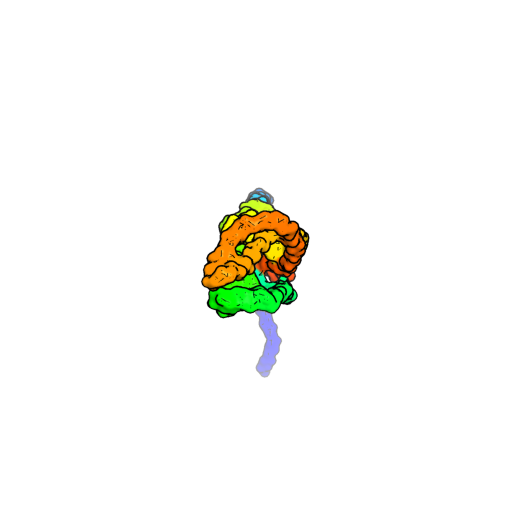P A CA 1
ATOM 1437 C C . ASP A 1 187 ? 2.364 -8.430 14.159 1.00 82.00 187 ASP A C 1
ATOM 1439 O O . ASP A 1 187 ? 1.631 -8.204 15.122 1.00 82.00 187 ASP A O 1
ATOM 1443 N N . GLU A 1 188 ? 2.873 -7.431 13.433 1.00 83.69 188 GLU A N 1
ATOM 1444 C CA . GLU A 1 188 ? 2.622 -6.019 13.747 1.00 83.69 188 GLU A CA 1
ATOM 1445 C C . GLU A 1 188 ? 1.151 -5.620 13.528 1.00 83.69 188 GLU A C 1
ATOM 1447 O O . GLU A 1 188 ? 0.583 -4.855 14.310 1.00 83.69 188 GLU A O 1
ATOM 1452 N N . ILE A 1 189 ? 0.477 -6.156 12.501 1.00 81.38 189 ILE A N 1
ATOM 1453 C CA . ILE A 1 189 ? -0.973 -5.958 12.328 1.00 81.38 189 ILE A CA 1
ATOM 1454 C C . ILE A 1 189 ? -1.741 -6.577 13.497 1.00 81.38 189 ILE A C 1
ATOM 1456 O O . ILE A 1 189 ? -2.665 -5.945 14.006 1.00 81.38 189 ILE A O 1
ATOM 1460 N N . GLN A 1 190 ? -1.382 -7.788 13.925 1.00 81.94 190 GLN A N 1
ATOM 1461 C CA . GLN A 1 190 ? -2.012 -8.446 15.065 1.00 81.94 190 GLN A CA 1
ATOM 1462 C C . GLN A 1 190 ? -1.870 -7.589 16.322 1.00 81.94 190 GLN A C 1
ATOM 1464 O O . GLN A 1 190 ? -2.874 -7.307 16.974 1.00 81.94 190 GLN A O 1
ATOM 1469 N N . LYS A 1 191 ? -0.666 -7.084 16.593 1.00 83.19 191 LYS A N 1
ATOM 1470 C CA . LYS A 1 191 ? -0.408 -6.189 17.720 1.00 83.19 191 LYS A CA 1
ATOM 1471 C C . LYS A 1 191 ? -1.283 -4.935 17.693 1.00 83.19 191 LYS A C 1
ATOM 1473 O O . LYS A 1 191 ? -1.866 -4.569 18.703 1.00 83.19 191 LYS A O 1
ATOM 1478 N N . VAL A 1 192 ? -1.482 -4.323 16.522 1.00 87.44 192 VAL A N 1
ATOM 1479 C CA . VAL A 1 192 ? -2.400 -3.176 16.379 1.00 87.44 192 VAL A CA 1
ATOM 1480 C C . VAL A 1 192 ? -3.840 -3.525 16.785 1.00 87.44 192 VAL A C 1
ATOM 1482 O O . VAL A 1 192 ? -4.554 -2.676 17.328 1.00 87.44 192 VAL A O 1
ATOM 1485 N N . PHE A 1 193 ? -4.296 -4.745 16.496 1.00 87.38 193 PHE A N 1
ATOM 1486 C CA . PHE A 1 193 ? -5.620 -5.213 16.910 1.00 87.38 193 PHE A CA 1
ATOM 1487 C C . PHE A 1 193 ? -5.681 -5.540 18.403 1.00 87.38 193 PHE A C 1
ATOM 1489 O O . PHE A 1 193 ? -6.698 -5.236 19.028 1.00 87.38 193 PHE A O 1
ATOM 1496 N N . GLU A 1 194 ? -4.626 -6.132 18.961 1.00 84.06 194 GLU A N 1
ATOM 1497 C CA . GLU A 1 194 ? -4.496 -6.416 20.393 1.00 84.06 194 GLU A CA 1
ATOM 1498 C C . GLU A 1 194 ? -4.527 -5.123 21.210 1.00 84.06 194 GLU A C 1
ATOM 1500 O O . GLU A 1 194 ? -5.412 -4.972 22.051 1.00 84.06 194 GLU A O 1
ATOM 1505 N N . ASP A 1 195 ? -3.673 -4.154 20.868 1.00 86.75 195 ASP A N 1
ATOM 1506 C CA . ASP A 1 195 ? -3.611 -2.838 21.512 1.00 86.75 195 ASP A CA 1
ATOM 1507 C C . ASP A 1 195 ? -4.980 -2.137 21.456 1.00 86.75 195 ASP A C 1
ATOM 1509 O O . ASP A 1 195 ? -5.489 -1.614 22.448 1.00 86.75 195 ASP A O 1
ATOM 1513 N N . TRP A 1 196 ? -5.638 -2.162 20.291 1.00 90.00 196 TRP A N 1
ATOM 1514 C CA . TRP A 1 196 ? -6.974 -1.581 20.147 1.00 90.00 196 TRP A CA 1
ATOM 1515 C C . TRP A 1 196 ? -8.024 -2.294 21.008 1.00 90.00 196 TRP A C 1
ATOM 1517 O O . TRP A 1 196 ? -8.896 -1.636 21.579 1.00 90.00 196 TRP A O 1
ATOM 1527 N N . LEU A 1 197 ? -7.986 -3.624 21.093 1.00 85.38 197 LEU A N 1
ATOM 1528 C CA . LEU A 1 197 ? -8.934 -4.381 21.905 1.00 85.38 197 LEU A CA 1
ATOM 1529 C C . LEU A 1 197 ? -8.711 -4.112 23.397 1.00 85.38 197 LEU A C 1
ATOM 1531 O O . LEU A 1 197 ? -9.686 -3.929 24.129 1.00 85.38 197 LEU A O 1
ATOM 1535 N N . GLU A 1 198 ? -7.455 -4.036 23.833 1.00 86.00 198 GLU A N 1
ATOM 1536 C CA . GLU A 1 198 ? -7.076 -3.694 25.203 1.00 86.00 198 GLU A CA 1
ATOM 1537 C C . GLU A 1 198 ? -7.592 -2.299 25.584 1.00 86.00 198 GLU A C 1
ATOM 1539 O O . GLU A 1 198 ? -8.341 -2.181 26.554 1.00 86.00 198 GLU A O 1
ATOM 1544 N N . GLU A 1 199 ? -7.376 -1.279 24.743 1.00 87.62 199 GLU A N 1
ATOM 1545 C CA . GLU A 1 199 ? -7.933 0.073 24.935 1.00 87.62 199 GLU A CA 1
ATOM 1546 C C . GLU A 1 199 ? -9.467 0.060 25.130 1.00 87.62 199 GLU A C 1
ATOM 1548 O O . GLU A 1 199 ? -10.036 0.841 25.907 1.00 87.62 199 GLU A O 1
ATOM 1553 N N . ARG A 1 200 ? -10.181 -0.820 24.411 1.00 85.12 200 ARG A N 1
ATOM 1554 C CA . ARG A 1 200 ? -11.647 -0.955 24.506 1.00 85.12 200 ARG A CA 1
ATOM 1555 C C . ARG A 1 200 ? -12.083 -1.666 25.777 1.00 85.12 200 ARG A C 1
ATOM 1557 O O . ARG A 1 200 ? -13.081 -1.258 26.387 1.00 85.12 200 ARG A O 1
ATOM 1564 N N . ILE A 1 201 ? -11.348 -2.694 26.187 1.00 81.06 201 ILE A N 1
ATOM 1565 C CA . ILE A 1 201 ? -11.561 -3.393 27.454 1.00 81.06 201 ILE A CA 1
ATOM 1566 C C . ILE A 1 201 ? -11.325 -2.422 28.611 1.00 81.06 201 ILE A C 1
ATOM 1568 O O . ILE A 1 201 ? -12.212 -2.276 29.452 1.00 81.06 201 ILE A O 1
ATOM 1572 N N . GLU A 1 202 ? -10.215 -1.686 28.614 1.00 85.44 202 GLU A N 1
ATOM 1573 C CA . GLU A 1 202 ? -9.882 -0.684 29.630 1.00 85.44 202 GLU A CA 1
ATOM 1574 C C . GLU A 1 202 ? -10.942 0.415 29.721 1.00 85.44 202 GLU A C 1
ATOM 1576 O O . GLU A 1 202 ? -11.472 0.684 30.800 1.00 85.44 202 GLU A O 1
ATOM 1581 N N . ARG A 1 203 ? -11.353 0.996 28.585 1.00 82.44 203 ARG A N 1
ATOM 1582 C CA . ARG A 1 203 ? -12.423 2.010 28.539 1.00 82.44 203 ARG A CA 1
ATOM 1583 C C . ARG A 1 203 ? -13.757 1.495 29.088 1.00 82.44 203 ARG A C 1
ATOM 1585 O O . ARG A 1 203 ? -14.589 2.282 29.555 1.00 82.44 203 ARG A O 1
ATOM 1592 N N . THR A 1 204 ? -14.026 0.204 28.943 1.00 78.06 204 THR A N 1
ATOM 1593 C CA . THR A 1 204 ? -15.310 -0.389 29.321 1.00 78.06 204 THR A CA 1
ATOM 1594 C C . THR A 1 204 ? -15.320 -0.827 30.776 1.00 78.06 204 THR A C 1
ATOM 1596 O O . THR A 1 204 ? -16.279 -0.558 31.508 1.00 78.06 204 THR A O 1
ATOM 1599 N N . TRP A 1 205 ? -14.251 -1.482 31.208 1.00 74.00 205 TRP A N 1
ATOM 1600 C CA . TRP A 1 205 ? -14.168 -2.092 32.522 1.00 74.00 205 TRP A CA 1
ATOM 1601 C C . TRP A 1 205 ? -13.523 -1.191 33.558 1.00 74.00 205 TRP A C 1
ATOM 1603 O O . TRP A 1 205 ? -13.953 -1.287 34.706 1.00 74.00 205 TRP A O 1
ATOM 1613 N N . GLY A 1 206 ? -12.657 -0.258 33.154 1.00 68.88 206 GLY A N 1
ATOM 1614 C CA . GLY A 1 206 ? -11.929 0.631 34.050 1.00 68.88 206 GLY A CA 1
ATOM 1615 C C . GLY A 1 206 ? -11.149 -0.193 35.061 1.00 68.88 206 GLY A C 1
ATOM 1616 O O . GLY A 1 206 ? -11.589 -0.339 36.200 1.00 68.88 206 GLY A O 1
ATOM 1617 N N . VAL A 1 207 ? -10.040 -0.797 34.638 1.00 56.19 207 VAL A N 1
ATOM 1618 C CA . VAL A 1 207 ? -9.099 -1.340 35.618 1.00 56.19 207 VAL A CA 1
ATOM 1619 C C . VAL A 1 207 ? -8.386 -0.135 36.240 1.00 56.19 207 VAL A C 1
ATOM 1621 O O . VAL A 1 207 ? -7.667 0.568 35.543 1.00 56.19 207 VAL A O 1
ATOM 1624 N N . LEU A 1 208 ? -8.764 0.116 37.502 1.00 46.56 208 LEU A N 1
ATOM 1625 C CA . LEU A 1 208 ? -8.234 1.010 38.549 1.00 46.56 208 LEU A CA 1
ATOM 1626 C C . LEU A 1 208 ? -7.079 1.959 38.191 1.00 46.56 208 LEU A C 1
ATOM 1628 O O . LEU A 1 208 ? -5.954 1.461 37.978 1.00 46.56 208 LEU A O 1
#

Solvent-accessible surface area (backbone atoms only — not comparable to full-atom values): 12871 Å² total; per-residue (Å²): 135,82,89,80,88,81,85,82,90,82,77,88,74,86,82,69,93,70,87,79,82,86,74,77,53,71,68,61,52,48,54,35,51,52,51,45,58,56,60,66,68,44,43,37,62,41,50,52,48,26,43,65,72,36,50,31,52,46,31,49,48,21,53,74,62,36,29,60,94,60,64,41,79,79,79,56,68,72,56,54,53,56,33,48,77,70,71,46,77,77,60,58,73,77,40,71,83,38,60,47,57,58,55,73,48,39,72,84,46,50,50,71,44,45,85,50,74,44,78,54,82,66,56,79,96,38,44,65,52,60,44,31,44,69,25,44,78,48,75,37,70,65,54,86,79,83,72,84,52,83,41,92,87,81,51,82,51,88,63,91,71,77,93,67,82,60,60,65,42,77,43,78,43,73,47,44,54,42,85,57,77,55,71,72,49,50,54,54,36,49,47,41,44,49,56,50,50,49,56,49,48,44,73,53,69,56,82,127

Nearest PDB structures (foldseek):
  3hg9-assembly1_A  TM=2.136E-01  e=3.187E+00  Pseudomonas aeruginosa

Mean predicted aligned error: 13.96 Å

Foldseek 3Di:
DDDDDDDDPPDDPVPPPDDDPDDDDVVLVVVLVVLLVVVLQFPLVLQLCLLQPFQLVQLLVCQVQCHPPDHDDDDDPVVVVVCVVVVQDDAHDVGSPPPQNVQSSDPVQWDGTRPDIDGHQGPPVNNCNVCQQAWDWDWDWFDPDQDFDQDPPRDGDRPPDDDDDRPTDIDTGDHSNSSDDDPVSVVVSVVSVVVVSVVSSCVSVVPD

Radius of gyration: 31.69 Å; Cα contacts (8 Å, |Δi|>4): 205; chains: 1; bounding box: 52×26×122 Å

Secondary structure (DSSP, 8-state):
-----------SSTTS---------HHHHHHHHHHHHHHTT-THHHHHHHIIIIIHHHHHHHHHTTSSSSPPPPPPHHHHHHHHHTT-----TTTSSSHHHHHHT-GGGEEE-SS-EEEPPPPGGGTHHHHHHH-EEEEEP-------EE-TTS-EE-----------EEEEE----TTPPPHHHHHHHHHHHHHHHHHHHHHHH---

Sequence (208 aa):
ASVAGGLSMRQIAGAMGLTFEFRPSPAIFAGKIDKLGLDIRSFREPLTRAVKQVVIPSIRENFNAGGRPDPWPELSQSTWDSRAARGWSGGDILLLSGLLVRTATQFNIWTITEQSATVRDFPQKAWYGKVHQAGFGGVSGPKPVRKMIKGRGGIIKWSGGRDTEASQGYVNIPARPFMLLQEEDKDEIQKVFEDWLEERIERTWGVL

pLDDT: mean 73.43, std 21.39, range [27.14, 98.31]